Protein AF-A0A2T7DAK4-F1 (afdb_monomer)

Secondary structure (DSSP, 8-state):
----SEEEEEE-SS--------STTSS-SSEEEEEEEGGGTEEEEEE--TTS---EEEEEGGGTEEEEPPP--TTSEEEEEEEEEEE-TT-TTBEEEEEEEEEE-TT-SSBEEEEEETTTTEEEE-PPB-S-GGGB-SSSPPEEETTEEEEEBPPPTTT---EEEEE-TTT--EEEEEPPHHHHS-S-TT-EEEEEEETTEEEEEEEEEETTTTEEEEEEEEEEETTTTEEEEEEEEE-HHHHHHH-TT-EEEEESSSSEEEEE-SSEEEEEETTTTEEEEEE---S-EEEEEE----SS--B-----PPPPPPP-------------------------EEEEEEPPPPPP-

Sequence (353 aa):
MARHRYRADFVSMHASPAPAVSLDFLPSAHVRLEAVAAHRGLACCVEADTRRRPCYYVCKPATRQWRALPNPRVRFRTAATAMVARPSSGGAAAAEFKIARFSVPALRDRLRCEVFDSRRFAWRRAADVPLCPDSLDPSAPAVRAHGAVHWLRWPDQLTGAQDVFAFDLRTEAWRLVPLPREVDERDDPWARKQISAVEGRLCLMVTTEAAAVDEEVLEVWEMAGYAEGRWEKKMAVSLKSLQAQEGNAMILQDLYSSDVAFLDTFCRVMWYDFLRGKMAEVEVNHVCIQRVFKYESDLIPCELGKARHPPLPARREETATACSDELQSSHDDADKLIRTNSSLIILPPPLAR

Radius of gyration: 22.17 Å; Cα contacts (8 Å, |Δi|>4): 730; chains: 1; bounding box: 60×49×66 Å

Organism: NCBI:txid1504633

Mean predicted aligned error: 10.11 Å

Foldseek 3Di:
DDDAQEAEAEDELDPDPQDRQGQVLDPDSHKDWQEDQFVAQKTWIWRPDPVDDIWIKIDRRLQSDIDTAPDDPPPFAWQHKYKHWDQDPVDRFAIWMKMWTWGQDPVQQWTWIWMQTLVQSDIDTDDTGRDRSQQGHSLEYWAAAPQWTWTWGQQDPPPSFTWIWTARSVVRDIDTQGDPPCVRVDPASPWDWDWYDAPRWIKIWTWGQPVVPRWIKIWIWTQPDPVVSDIDTPDIAICVVVCVVPNDQKDFAYALHPQWTWIDGQFKIWIAGRVPRDIRMDGDPARDAREEEEHEHDSRHHDSHDNPDDPDDDDDDDDDDDDDDDDDDDDDDDDDPNHRHYYYYYYHDPPDD

Solvent-accessible surface area (backbone atoms only — not comparable to full-atom values): 20789 Å² total; per-residue (Å²): 130,91,73,60,58,27,47,70,52,70,47,55,90,61,99,61,93,63,80,85,54,54,63,82,82,48,100,52,75,36,44,40,84,54,26,51,19,25,95,67,26,34,35,36,31,32,40,67,55,89,90,53,84,60,47,34,31,41,32,27,42,67,59,67,43,72,40,82,46,77,68,66,86,75,88,40,56,69,28,42,37,38,38,48,63,42,81,30,96,89,42,94,46,34,50,39,36,39,36,43,37,30,22,37,46,96,82,48,69,28,24,41,31,36,36,35,34,41,89,75,66,42,68,44,79,53,77,63,42,88,40,62,35,82,32,45,53,63,58,60,61,54,35,58,24,82,86,26,35,31,39,65,36,52,54,39,90,86,77,60,54,50,39,30,46,35,38,26,82,86,81,69,48,71,50,76,36,64,56,51,65,80,65,68,74,43,97,53,93,79,49,47,72,50,65,34,42,42,97,46,35,39,28,41,40,38,38,37,71,41,80,92,72,80,33,46,35,40,33,38,29,34,51,76,31,76,92,81,53,38,62,39,80,76,49,74,45,76,42,52,71,58,33,75,75,72,42,87,71,65,42,83,72,45,47,75,42,97,55,25,37,30,33,38,45,65,46,32,38,36,37,39,30,73,85,75,75,44,75,45,75,45,82,44,102,42,80,44,81,61,33,72,40,66,40,35,62,69,76,69,70,65,44,84,54,72,85,77,76,70,85,80,76,82,88,78,89,81,84,88,86,82,90,84,89,86,87,89,85,83,89,85,91,75,97,67,95,74,81,50,46,27,35,40,33,41,42,67,79,80,78,84,127

pLDDT: mean 80.16, std 20.81, range [23.03, 98.19]

InterPro domains:
  IPR055290 F-box protein At3g26010-like [PTHR35546] (11-253)
  IPR056592 F-box protein At3g26010-like, beta-propeller domain [PF24750] (25-243)

Structure (mmCIF, N/CA/C/O backbone):
data_AF-A0A2T7DAK4-F1
#
_entry.id   AF-A0A2T7DAK4-F1
#
loop_
_atom_site.group_PDB
_atom_site.id
_atom_site.type_symbol
_atom_site.label_atom_id
_atom_site.label_alt_id
_atom_site.label_comp_id
_atom_site.label_asym_id
_atom_site.label_entity_id
_atom_site.label_seq_id
_atom_site.pdbx_PDB_ins_code
_atom_site.Cartn_x
_atom_site.Cartn_y
_atom_site.Cartn_z
_atom_site.occupancy
_atom_site.B_iso_or_equiv
_atom_site.auth_seq_id
_atom_site.auth_comp_id
_atom_site.auth_asym_id
_atom_site.auth_atom_id
_atom_site.pdbx_PDB_model_num
ATOM 1 N N . MET A 1 1 ? 22.854 -23.914 11.015 1.00 34.12 1 MET A N 1
ATOM 2 C CA . MET A 1 1 ? 21.645 -23.957 10.154 1.00 34.12 1 MET A CA 1
ATOM 3 C C . MET A 1 1 ? 21.216 -22.531 9.828 1.00 34.12 1 MET A C 1
ATOM 5 O O . MET A 1 1 ? 21.001 -21.756 10.752 1.00 34.12 1 MET A O 1
ATOM 9 N N . ALA A 1 2 ? 21.148 -22.148 8.550 1.00 40.25 2 ALA A N 1
ATOM 10 C CA . ALA A 1 2 ? 20.765 -20.791 8.156 1.00 40.25 2 ALA A CA 1
ATOM 11 C C . ALA A 1 2 ? 19.262 -20.571 8.411 1.00 40.25 2 ALA A C 1
ATOM 13 O O . ALA A 1 2 ? 18.420 -21.079 7.677 1.00 40.25 2 ALA A O 1
ATOM 14 N N . ARG A 1 3 ? 18.918 -19.850 9.484 1.00 51.41 3 ARG A N 1
ATOM 15 C CA . ARG A 1 3 ? 17.530 -19.470 9.786 1.00 51.41 3 ARG A CA 1
ATOM 16 C C . ARG A 1 3 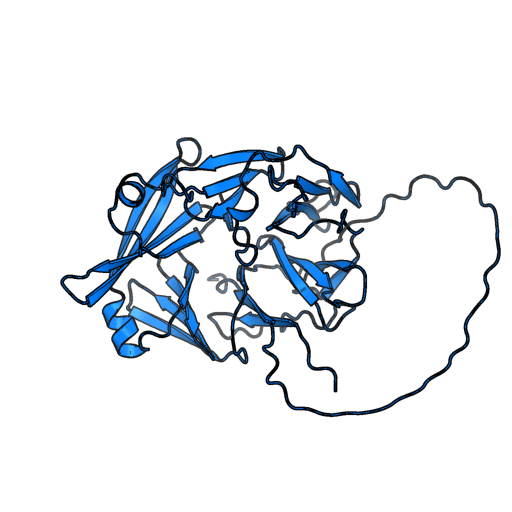? 17.020 -18.514 8.701 1.00 51.41 3 ARG A C 1
ATOM 18 O O . ARG A 1 3 ? 17.710 -17.560 8.340 1.00 51.41 3 ARG A O 1
ATOM 25 N N . HIS A 1 4 ? 15.821 -18.767 8.174 1.00 53.38 4 HIS A N 1
ATOM 26 C CA . HIS A 1 4 ? 15.165 -17.902 7.192 1.00 53.38 4 HIS A CA 1
ATOM 27 C C . HIS A 1 4 ? 15.072 -16.466 7.726 1.00 53.38 4 HIS A C 1
ATOM 29 O O . HIS A 1 4 ? 14.413 -16.234 8.730 1.00 53.38 4 HIS A O 1
ATOM 35 N N . ARG A 1 5 ? 15.733 -15.493 7.080 1.00 64.06 5 ARG A N 1
ATOM 36 C CA . ARG A 1 5 ? 15.689 -14.077 7.508 1.00 64.06 5 ARG A CA 1
ATOM 37 C C . ARG A 1 5 ? 14.330 -13.421 7.225 1.00 64.06 5 ARG A C 1
ATOM 39 O O . ARG A 1 5 ? 13.969 -12.467 7.910 1.00 64.06 5 ARG A O 1
ATOM 46 N N . TYR A 1 6 ? 13.596 -13.943 6.241 1.00 71.44 6 TYR A N 1
ATOM 47 C CA . TYR A 1 6 ? 12.275 -13.472 5.834 1.00 71.44 6 TYR A CA 1
ATOM 48 C C . TYR A 1 6 ? 11.292 -14.638 5.777 1.00 71.44 6 TYR A C 1
ATOM 50 O O . TYR A 1 6 ? 11.649 -15.706 5.277 1.00 71.44 6 TYR A O 1
ATOM 58 N N . ARG A 1 7 ? 10.076 -14.426 6.283 1.00 75.81 7 ARG A N 1
ATOM 59 C CA . ARG A 1 7 ? 8.984 -15.406 6.268 1.00 75.81 7 ARG A CA 1
ATOM 60 C C . ARG A 1 7 ? 7.695 -14.732 5.807 1.00 75.81 7 ARG A C 1
ATOM 62 O O . ARG A 1 7 ? 7.478 -13.561 6.114 1.00 75.81 7 ARG A O 1
ATOM 69 N N . ALA A 1 8 ? 6.865 -15.459 5.068 1.00 81.44 8 ALA A N 1
ATOM 70 C CA . ALA A 1 8 ? 5.534 -15.001 4.705 1.00 81.44 8 ALA A CA 1
ATOM 71 C C . ALA A 1 8 ? 4.501 -16.071 5.045 1.00 81.44 8 ALA A C 1
ATOM 73 O O . ALA A 1 8 ? 4.600 -17.181 4.521 1.00 81.44 8 ALA A O 1
ATOM 74 N N . ASP A 1 9 ? 3.534 -15.719 5.888 1.00 83.12 9 ASP A N 1
ATOM 75 C CA . ASP A 1 9 ? 2.428 -16.600 6.253 1.00 83.12 9 ASP A CA 1
ATOM 76 C C . ASP A 1 9 ? 1.128 -16.077 5.620 1.00 83.12 9 ASP A C 1
ATOM 78 O O . ASP A 1 9 ? 0.883 -14.868 5.538 1.00 83.12 9 ASP A O 1
ATOM 82 N N . PHE A 1 10 ? 0.308 -17.008 5.136 1.00 85.19 10 PHE A N 1
ATOM 83 C CA . PHE A 1 10 ? -1.002 -16.730 4.557 1.00 85.19 10 PHE A CA 1
ATOM 84 C C . PHE A 1 10 ? -2.065 -17.070 5.595 1.00 85.19 10 PHE A C 1
ATOM 86 O O . PHE A 1 10 ? -2.109 -18.198 6.083 1.00 85.19 10 PHE A O 1
ATOM 93 N N . VAL A 1 11 ? -2.920 -16.104 5.923 1.00 86.44 11 VAL A N 1
ATOM 94 C CA . VAL A 1 11 ? -3.967 -16.263 6.937 1.00 86.44 11 VAL A CA 1
ATOM 95 C C . VAL A 1 11 ? -5.341 -15.977 6.346 1.00 86.44 11 VAL A C 1
ATOM 97 O O . VAL A 1 11 ? -5.490 -15.151 5.445 1.00 86.44 11 VAL A O 1
ATOM 100 N N . SER A 1 12 ? -6.361 -16.655 6.862 1.00 83.31 12 SER A N 1
ATOM 101 C CA . SER A 1 12 ? -7.760 -16.425 6.502 1.00 83.31 12 SER A CA 1
ATOM 102 C C . SER A 1 12 ? -8.618 -16.431 7.758 1.00 83.31 12 SER A C 1
ATOM 104 O O . SER A 1 12 ? -8.356 -17.208 8.673 1.00 83.31 12 SER A O 1
ATOM 106 N N . MET A 1 13 ? -9.667 -15.605 7.765 1.00 80.06 13 MET A N 1
ATOM 107 C CA . MET A 1 13 ? -10.685 -15.597 8.819 1.00 80.06 13 MET A CA 1
ATOM 108 C C . MET A 1 13 ? -11.407 -16.951 8.924 1.00 80.06 13 MET A C 1
ATOM 110 O O . MET A 1 13 ? -11.876 -17.331 9.994 1.00 80.06 13 MET A O 1
ATOM 114 N N . HIS A 1 14 ? -11.507 -17.688 7.814 1.00 70.94 14 HIS A N 1
ATOM 115 C CA . HIS A 1 14 ? -12.201 -18.968 7.762 1.00 70.94 14 HIS A CA 1
ATOM 116 C C . HIS A 1 14 ? -11.199 -20.093 7.510 1.00 70.94 14 HIS A C 1
ATOM 118 O O . HIS A 1 14 ? -10.462 -20.067 6.523 1.00 70.94 14 HIS A O 1
ATOM 124 N N . ALA A 1 15 ? -11.206 -21.113 8.371 1.00 58.09 15 ALA A N 1
ATOM 125 C CA . ALA A 1 15 ? -10.473 -22.355 8.151 1.00 58.09 15 ALA A CA 1
ATOM 126 C C . ALA A 1 15 ? -11.071 -23.090 6.938 1.00 58.09 15 ALA A C 1
ATOM 128 O O . ALA A 1 15 ? -11.978 -23.908 7.064 1.00 58.09 15 ALA A O 1
ATOM 129 N N . SER A 1 16 ? -10.620 -22.739 5.736 1.00 53.50 16 SER A N 1
ATOM 130 C CA . SER A 1 16 ? -11.046 -23.377 4.493 1.00 53.50 16 SER A CA 1
ATOM 131 C C . SER A 1 16 ? -10.005 -24.412 4.058 1.00 53.50 16 SER A C 1
ATOM 133 O O . SER A 1 16 ? -8.811 -24.125 4.151 1.00 53.50 16 SER A O 1
ATOM 135 N N . PRO A 1 17 ? -10.407 -25.577 3.512 1.00 49.00 17 PRO A N 1
ATOM 136 C CA . PRO A 1 17 ? -9.500 -26.580 2.943 1.00 49.00 17 PRO A CA 1
ATOM 137 C C . PRO A 1 17 ? -8.844 -26.131 1.619 1.00 49.00 17 PRO A C 1
ATOM 139 O O . PRO A 1 17 ? -8.494 -26.961 0.781 1.00 49.00 17 PRO A O 1
ATOM 142 N N . ALA A 1 18 ? -8.703 -24.820 1.391 1.00 52.53 18 ALA A N 1
ATOM 143 C CA . ALA A 1 18 ? -8.007 -24.280 0.233 1.00 52.53 18 ALA A CA 1
ATOM 144 C C . ALA A 1 18 ? -6.569 -24.829 0.184 1.00 52.53 18 ALA A C 1
ATOM 146 O O . ALA A 1 18 ? -5.959 -25.028 1.239 1.00 52.53 18 ALA A O 1
ATOM 147 N N . PRO A 1 19 ? -6.009 -25.084 -1.016 1.00 57.19 19 PRO A N 1
ATOM 148 C CA . PRO A 1 19 ? -4.619 -25.504 -1.123 1.00 57.19 19 PRO A CA 1
ATOM 149 C C . PRO A 1 19 ? -3.746 -24.500 -0.373 1.00 57.19 19 PRO A C 1
ATOM 151 O O . PRO A 1 19 ? -3.893 -23.293 -0.569 1.00 57.19 19 PRO A O 1
ATOM 154 N N . ALA A 1 20 ? -2.877 -25.004 0.506 1.00 70.25 20 ALA A N 1
ATOM 155 C CA . ALA A 1 20 ? -1.993 -24.176 1.313 1.00 70.25 20 ALA A CA 1
ATOM 156 C C . ALA A 1 20 ? -1.175 -23.261 0.391 1.00 70.25 20 ALA A C 1
ATOM 158 O O . ALA A 1 20 ? -0.277 -23.711 -0.325 1.00 70.25 20 ALA A O 1
ATOM 159 N N . VAL A 1 21 ? -1.537 -21.977 0.365 1.00 82.94 21 VAL A N 1
ATOM 160 C CA . VAL A 1 21 ? -0.815 -20.960 -0.394 1.00 82.94 21 VAL A CA 1
ATOM 161 C C . VAL A 1 21 ? 0.514 -20.726 0.321 1.00 82.94 21 VAL A C 1
ATOM 163 O O . VAL A 1 21 ? 0.556 -20.568 1.539 1.00 82.94 21 VAL A O 1
ATOM 166 N N . SER A 1 22 ? 1.613 -20.751 -0.426 1.00 86.56 22 SER A N 1
ATOM 167 C CA . SER A 1 22 ? 2.975 -20.708 0.114 1.00 86.56 22 SER A CA 1
ATOM 168 C C . SER A 1 22 ? 3.905 -19.927 -0.815 1.00 86.56 22 SER A C 1
ATOM 170 O O . SER A 1 22 ? 3.512 -19.544 -1.912 1.00 86.56 22 SER A O 1
ATOM 172 N N . LEU A 1 23 ? 5.150 -19.691 -0.388 1.00 88.56 23 LEU A N 1
ATOM 173 C CA . LEU A 1 23 ? 6.240 -19.160 -1.229 1.00 88.56 23 LEU A CA 1
ATOM 174 C C . LEU A 1 23 ? 7.451 -20.111 -1.313 1.00 88.56 23 LEU A C 1
ATOM 176 O O . LEU A 1 23 ? 8.507 -19.732 -1.809 1.00 88.56 23 LEU A O 1
ATOM 180 N N . ASP A 1 24 ? 7.299 -21.349 -0.846 1.00 87.94 24 ASP A N 1
ATOM 181 C CA . ASP A 1 24 ? 8.329 -22.404 -0.816 1.00 87.94 24 ASP A CA 1
ATOM 182 C C . ASP A 1 24 ? 8.816 -22.848 -2.209 1.00 87.94 24 ASP A C 1
ATOM 184 O O . ASP A 1 24 ? 9.898 -23.407 -2.340 1.00 87.94 24 ASP A O 1
ATOM 188 N N . PHE A 1 25 ? 8.028 -22.595 -3.255 1.00 89.81 25 PHE A N 1
ATOM 189 C CA . PHE A 1 25 ? 8.361 -22.913 -4.645 1.00 89.81 25 PHE A CA 1
ATOM 190 C C . PHE A 1 25 ? 9.291 -21.883 -5.310 1.00 89.81 25 PHE A C 1
ATOM 192 O O . PHE A 1 25 ? 9.687 -22.064 -6.465 1.00 89.81 25 PHE A O 1
ATOM 199 N N . LEU A 1 26 ? 9.595 -20.775 -4.627 1.00 90.38 26 LEU A N 1
ATOM 200 C CA . LEU A 1 26 ? 10.513 -19.758 -5.126 1.00 90.38 26 LEU A CA 1
ATOM 201 C C . LEU A 1 26 ? 11.966 -20.249 -5.066 1.00 90.38 26 LEU A C 1
ATOM 203 O O . LEU A 1 26 ? 12.316 -21.044 -4.198 1.00 90.38 26 LEU A O 1
ATOM 207 N N . PRO A 1 27 ? 12.850 -19.745 -5.948 1.00 86.56 27 PRO A N 1
ATOM 208 C CA . PRO A 1 27 ? 14.228 -20.232 -6.049 1.00 86.56 27 PRO A CA 1
ATOM 209 C C . PRO A 1 27 ? 15.092 -19.938 -4.812 1.00 86.56 27 PRO A C 1
ATOM 211 O O . PRO A 1 27 ? 16.207 -20.442 -4.717 1.00 86.56 27 PRO A O 1
ATOM 214 N N . SER A 1 28 ? 14.608 -19.111 -3.881 1.00 83.62 28 SER A N 1
ATOM 215 C CA . SER A 1 28 ? 15.339 -18.707 -2.686 1.00 83.62 28 SER A CA 1
ATOM 216 C C . SER A 1 28 ? 14.467 -18.807 -1.442 1.00 83.62 28 SER A C 1
ATOM 218 O O . SER A 1 28 ? 13.306 -18.406 -1.424 1.00 83.62 28 SER A O 1
ATOM 220 N N . ALA A 1 29 ? 15.085 -19.284 -0.368 1.00 77.94 29 ALA A N 1
ATOM 221 C CA . ALA A 1 29 ? 14.533 -19.349 0.978 1.00 77.94 29 ALA A CA 1
ATOM 222 C C . ALA A 1 29 ? 14.416 -17.968 1.660 1.00 77.94 29 ALA A C 1
ATOM 224 O O . ALA A 1 29 ? 13.801 -17.848 2.721 1.00 77.94 29 ALA A O 1
ATOM 225 N N . HIS A 1 30 ? 15.044 -16.926 1.103 1.00 79.69 30 HIS A N 1
ATOM 226 C CA . HIS A 1 30 ? 15.152 -15.593 1.707 1.00 79.69 30 HIS A CA 1
ATOM 227 C C . HIS A 1 30 ? 14.454 -14.529 0.862 1.00 79.69 30 HIS A C 1
ATOM 229 O O . HIS A 1 30 ? 15.033 -13.499 0.503 1.00 79.69 30 HIS A O 1
ATOM 235 N N . VAL A 1 31 ? 13.194 -14.794 0.536 1.00 84.94 31 VAL A N 1
ATOM 236 C CA . VAL A 1 31 ? 12.383 -13.902 -0.281 1.00 84.94 31 VAL A CA 1
ATOM 237 C C . VAL A 1 31 ? 11.511 -13.012 0.598 1.00 84.94 31 VAL A C 1
ATOM 239 O O . VAL A 1 31 ? 10.841 -13.477 1.515 1.00 84.94 31 VAL A O 1
ATOM 242 N N . ARG A 1 32 ? 11.495 -11.717 0.281 1.00 86.94 32 ARG A N 1
ATOM 243 C CA . ARG A 1 32 ? 10.590 -10.729 0.871 1.00 86.94 32 ARG A CA 1
ATOM 244 C C . ARG A 1 32 ? 9.571 -10.267 -0.166 1.00 86.94 32 ARG A C 1
ATOM 246 O O . ARG A 1 32 ? 9.939 -10.016 -1.314 1.00 86.94 32 ARG A O 1
ATOM 253 N N . LEU A 1 33 ? 8.310 -10.105 0.234 1.00 90.38 33 LEU A N 1
ATOM 254 C CA . LEU A 1 33 ? 7.303 -9.464 -0.613 1.00 90.38 33 LEU A CA 1
ATOM 255 C C . LEU A 1 33 ? 7.518 -7.949 -0.650 1.00 90.38 33 LEU A C 1
ATOM 257 O O . LEU A 1 33 ? 7.677 -7.298 0.385 1.00 90.38 33 LEU A O 1
ATOM 261 N N . GLU A 1 34 ? 7.497 -7.390 -1.856 1.00 91.75 34 GLU A N 1
ATOM 262 C CA . GLU A 1 34 ? 7.613 -5.948 -2.087 1.00 91.75 34 GLU A CA 1
ATOM 263 C C . GLU A 1 34 ? 6.290 -5.302 -2.475 1.00 91.75 34 GLU A C 1
ATOM 265 O O . GLU A 1 34 ? 6.025 -4.175 -2.070 1.00 91.75 34 GLU A O 1
ATOM 270 N N . ALA A 1 35 ? 5.462 -5.991 -3.257 1.00 94.50 35 ALA A N 1
ATOM 271 C CA . ALA A 1 35 ? 4.147 -5.499 -3.644 1.00 94.50 35 ALA A CA 1
ATOM 272 C C . ALA A 1 35 ? 3.241 -6.650 -4.078 1.00 94.50 35 ALA A C 1
ATOM 274 O O . ALA A 1 35 ? 3.721 -7.667 -4.577 1.00 94.50 35 ALA A O 1
ATOM 275 N N . VAL A 1 36 ? 1.930 -6.461 -3.950 1.00 93.75 36 VAL A N 1
ATOM 276 C CA . VAL A 1 36 ? 0.919 -7.443 -4.349 1.00 93.75 36 VAL A CA 1
ATOM 277 C C . VAL A 1 36 ? -0.115 -6.764 -5.243 1.00 93.75 36 VAL A C 1
ATOM 279 O O . VAL A 1 36 ? -0.645 -5.709 -4.907 1.00 93.75 36 VAL A O 1
ATOM 282 N N . ALA A 1 37 ? -0.413 -7.370 -6.391 1.00 92.38 37 ALA A N 1
ATOM 283 C CA . ALA A 1 37 ? -1.590 -7.047 -7.188 1.00 92.38 37 ALA A CA 1
ATOM 284 C C . ALA A 1 37 ? -2.719 -8.000 -6.785 1.00 92.38 37 ALA A C 1
ATOM 286 O O . ALA A 1 37 ? -2.954 -9.018 -7.445 1.00 92.38 37 ALA A O 1
ATOM 287 N N . ALA A 1 38 ? -3.381 -7.655 -5.677 1.00 82.25 38 ALA A N 1
ATOM 288 C CA . ALA A 1 38 ? -4.321 -8.525 -4.976 1.00 82.25 38 ALA A CA 1
ATOM 289 C C . ALA A 1 38 ? -5.429 -9.058 -5.885 1.00 82.25 38 ALA A C 1
ATOM 291 O O . ALA A 1 38 ? -5.733 -10.226 -5.833 1.00 82.25 38 ALA A O 1
ATOM 292 N N . HIS A 1 39 ? -5.965 -8.269 -6.812 1.00 76.31 39 HIS A N 1
ATOM 293 C CA . HIS A 1 39 ? -7.070 -8.684 -7.689 1.00 76.31 39 HIS A CA 1
ATOM 294 C C . HIS A 1 39 ? -6.683 -9.683 -8.800 1.00 76.31 39 HIS A C 1
ATOM 296 O O . HIS A 1 39 ? -7.508 -10.015 -9.650 1.00 76.31 39 HIS A O 1
ATOM 302 N N . ARG A 1 40 ? -5.415 -10.106 -8.881 1.00 84.88 40 ARG A N 1
ATOM 303 C CA . ARG A 1 40 ? -4.938 -11.125 -9.841 1.00 84.88 40 ARG A CA 1
ATOM 304 C C . ARG A 1 40 ? -4.026 -12.166 -9.194 1.00 84.88 40 ARG A C 1
ATOM 306 O O . ARG A 1 40 ? -3.397 -12.941 -9.916 1.00 84.88 40 ARG A O 1
ATOM 313 N N . GLY A 1 41 ? -3.904 -12.153 -7.868 1.00 88.94 41 GLY A N 1
ATOM 314 C CA . GLY A 1 41 ? -3.063 -13.093 -7.138 1.00 88.94 41 GLY A CA 1
ATOM 315 C C . GLY A 1 41 ? -1.579 -13.024 -7.471 1.00 88.94 41 GLY A C 1
ATOM 316 O O . GLY A 1 41 ? -0.877 -14.014 -7.271 1.00 88.94 41 GLY A O 1
ATOM 317 N N . LEU A 1 42 ? -1.093 -11.896 -7.999 1.00 93.19 42 LEU A N 1
ATOM 318 C CA . LEU A 1 42 ? 0.318 -11.731 -8.343 1.00 93.19 42 LEU A CA 1
ATOM 319 C C . LEU A 1 42 ? 1.066 -10.996 -7.234 1.00 93.19 42 LEU A C 1
ATOM 321 O O . LEU A 1 42 ? 0.584 -9.988 -6.718 1.00 93.19 42 LEU A O 1
ATOM 325 N N . ALA A 1 43 ? 2.275 -11.452 -6.933 1.00 94.56 43 ALA A N 1
ATOM 326 C CA . ALA A 1 43 ? 3.186 -10.807 -6.002 1.00 94.56 43 ALA A CA 1
ATOM 327 C C . ALA A 1 43 ? 4.523 -10.496 -6.681 1.00 94.56 43 ALA A C 1
ATOM 329 O O . ALA A 1 43 ? 5.056 -11.295 -7.453 1.00 94.56 43 ALA A O 1
ATOM 330 N N . CYS A 1 44 ? 5.064 -9.321 -6.378 1.00 94.94 44 CYS A N 1
ATOM 331 C CA . CYS A 1 44 ? 6.440 -8.948 -6.646 1.00 94.94 44 CYS A CA 1
ATOM 332 C C . CYS A 1 44 ? 7.260 -9.238 -5.393 1.00 94.94 44 CYS A C 1
ATOM 334 O O . CYS A 1 44 ? 6.939 -8.759 -4.300 1.00 94.94 44 CYS A O 1
ATOM 336 N N . CYS A 1 45 ? 8.325 -10.007 -5.559 1.00 92.81 45 CYS A N 1
ATOM 337 C CA . CYS A 1 45 ? 9.182 -10.427 -4.472 1.00 92.81 45 CYS A CA 1
ATOM 338 C C . CYS A 1 45 ? 10.642 -10.109 -4.782 1.00 92.81 45 CYS A C 1
ATOM 340 O O . CYS A 1 45 ? 11.041 -10.033 -5.944 1.00 92.81 45 CYS A O 1
ATOM 342 N N . VAL A 1 46 ? 11.446 -9.956 -3.737 1.00 89.56 46 VAL A N 1
ATOM 343 C CA . VAL A 1 46 ? 12.884 -9.727 -3.852 1.00 89.56 46 VAL A CA 1
ATOM 344 C C . VAL A 1 46 ? 13.645 -10.738 -3.010 1.00 89.56 46 VAL A C 1
ATOM 346 O O . VAL A 1 46 ? 13.306 -10.982 -1.851 1.00 89.56 46 VAL A O 1
ATOM 349 N N . GLU A 1 47 ? 14.690 -11.319 -3.584 1.00 87.12 47 GLU A N 1
ATOM 350 C CA . GLU A 1 47 ? 15.694 -12.041 -2.815 1.00 87.12 47 GLU A CA 1
ATOM 351 C C . GLU A 1 47 ? 16.529 -11.053 -2.013 1.00 87.12 47 GLU A C 1
ATOM 353 O O . GLU A 1 47 ? 17.210 -10.188 -2.568 1.00 87.12 47 GLU A O 1
ATOM 358 N N . ALA A 1 48 ? 16.456 -11.180 -0.694 1.00 69.56 48 ALA A N 1
ATOM 359 C CA . ALA A 1 48 ? 17.056 -10.247 0.243 1.00 69.56 48 ALA A CA 1
ATOM 360 C C . ALA A 1 48 ? 18.336 -10.813 0.889 1.00 69.56 48 ALA A C 1
ATOM 362 O O . ALA A 1 48 ? 18.600 -10.573 2.073 1.00 69.56 48 ALA A O 1
ATOM 363 N N . ASP A 1 49 ? 19.141 -11.551 0.114 1.00 69.38 49 ASP A N 1
ATOM 364 C CA . ASP A 1 49 ? 20.521 -11.850 0.500 1.00 69.38 49 ASP A CA 1
ATOM 365 C C . ASP A 1 49 ? 21.370 -10.576 0.388 1.00 69.38 49 ASP A C 1
ATOM 367 O O . ASP A 1 49 ? 21.582 -10.018 -0.687 1.00 69.38 49 ASP A O 1
ATOM 371 N N . THR A 1 50 ? 21.876 -10.118 1.531 1.00 61.09 50 THR A N 1
ATOM 372 C CA . THR A 1 50 ? 22.685 -8.902 1.658 1.00 61.09 50 THR A CA 1
ATOM 373 C C . THR A 1 50 ? 24.061 -9.005 0.996 1.00 61.09 50 THR A C 1
ATOM 375 O O . THR A 1 50 ? 24.742 -7.991 0.882 1.00 61.09 50 THR A O 1
ATOM 378 N N . ARG A 1 51 ? 24.503 -10.204 0.590 1.00 67.38 51 ARG A N 1
ATOM 379 C CA . ARG A 1 51 ? 25.828 -10.422 -0.020 1.00 67.38 51 ARG A CA 1
ATOM 380 C C . ARG A 1 51 ? 25.834 -10.312 -1.544 1.00 67.38 51 ARG A C 1
ATOM 382 O O . ARG A 1 51 ? 26.905 -10.241 -2.141 1.00 67.38 51 ARG A O 1
ATOM 389 N N . ARG A 1 52 ? 24.666 -10.323 -2.186 1.00 72.06 52 ARG A N 1
ATOM 390 C CA . ARG A 1 52 ? 24.530 -10.340 -3.648 1.00 72.06 52 ARG A CA 1
ATOM 391 C C . ARG A 1 52 ? 23.650 -9.192 -4.120 1.00 72.06 52 ARG A C 1
ATOM 393 O O . ARG A 1 52 ? 22.962 -8.535 -3.343 1.00 72.06 52 ARG A O 1
ATOM 400 N N . ARG A 1 53 ? 23.688 -8.925 -5.427 1.00 77.06 53 ARG A N 1
ATOM 401 C CA . ARG A 1 53 ? 22.714 -8.012 -6.032 1.00 77.06 53 ARG A CA 1
ATOM 402 C C . ARG A 1 53 ? 21.318 -8.620 -5.856 1.00 77.06 53 ARG A C 1
ATOM 404 O O . ARG A 1 53 ? 21.169 -9.802 -6.156 1.00 77.06 53 ARG A O 1
ATOM 411 N N . PRO A 1 54 ? 20.318 -7.844 -5.408 1.00 82.75 54 PRO A N 1
ATOM 412 C CA . PRO A 1 54 ? 18.984 -8.378 -5.181 1.00 82.75 54 PRO A CA 1
ATOM 413 C C . PRO A 1 54 ? 18.377 -8.843 -6.504 1.00 82.75 54 PRO A C 1
ATOM 415 O O . PRO A 1 54 ? 18.511 -8.152 -7.517 1.00 82.75 54 PRO A O 1
ATOM 418 N N . CYS A 1 55 ? 17.705 -9.990 -6.480 1.00 87.81 55 CYS A N 1
ATOM 419 C CA . CYS A 1 55 ? 16.988 -10.555 -7.620 1.00 87.81 55 CYS A CA 1
ATOM 420 C C . CYS A 1 55 ? 15.487 -10.351 -7.424 1.00 87.81 55 CYS A C 1
ATOM 422 O O . CYS A 1 55 ? 14.945 -10.712 -6.379 1.00 87.81 55 CYS A O 1
ATOM 424 N N . TYR A 1 56 ? 14.823 -9.760 -8.415 1.00 92.06 56 TYR A N 1
ATOM 425 C CA . TYR A 1 56 ? 13.374 -9.571 -8.394 1.00 92.06 56 TYR A CA 1
ATOM 426 C C . TYR A 1 56 ? 12.667 -10.745 -9.072 1.00 92.06 56 TYR A C 1
ATOM 428 O O . TYR A 1 56 ? 13.094 -11.223 -10.124 1.00 92.06 56 TYR A O 1
ATOM 436 N N . TYR A 1 57 ? 11.538 -11.159 -8.508 1.00 92.75 57 TYR A N 1
ATOM 437 C CA . TYR A 1 57 ? 10.665 -12.182 -9.067 1.00 92.75 57 TYR A CA 1
ATOM 438 C C . TYR A 1 57 ? 9.230 -11.677 -9.091 1.00 92.75 57 TYR A C 1
ATOM 440 O O . TYR A 1 57 ? 8.798 -10.940 -8.207 1.00 92.75 57 TYR A O 1
ATOM 448 N N . VAL A 1 58 ? 8.476 -12.117 -10.089 1.00 94.81 58 VAL A N 1
ATOM 449 C CA . VAL A 1 58 ? 7.018 -12.122 -10.025 1.00 94.81 58 VAL A CA 1
ATOM 450 C C . VAL A 1 58 ? 6.571 -13.548 -9.746 1.00 94.81 58 VAL A C 1
ATOM 452 O O . VAL A 1 58 ? 7.114 -14.487 -10.330 1.00 94.81 58 VAL A O 1
ATOM 455 N N . CYS A 1 59 ? 5.588 -13.732 -8.876 1.00 93.94 59 CYS A N 1
ATOM 456 C CA . CYS A 1 59 ? 4.982 -15.034 -8.653 1.00 93.94 59 CYS A CA 1
ATOM 457 C C . CYS A 1 59 ? 3.463 -14.959 -8.531 1.00 93.94 59 CYS A C 1
ATOM 459 O O . CYS A 1 59 ? 2.897 -13.905 -8.240 1.00 93.94 59 CYS A O 1
ATOM 461 N N . LYS A 1 60 ? 2.816 -16.098 -8.775 1.00 92.88 60 LYS A N 1
ATOM 462 C CA . LYS A 1 60 ? 1.421 -16.367 -8.444 1.00 92.88 60 LYS A CA 1
ATOM 463 C C . LYS A 1 60 ? 1.398 -17.487 -7.399 1.00 92.88 60 LYS A C 1
ATOM 465 O O . LYS A 1 60 ? 1.471 -18.657 -7.779 1.00 92.88 60 LYS A O 1
ATOM 470 N N . PRO A 1 61 ? 1.350 -17.143 -6.099 1.00 91.31 61 PRO A N 1
ATOM 471 C CA . PRO A 1 61 ? 1.391 -18.119 -5.012 1.00 91.31 61 PRO A CA 1
ATOM 472 C C . PRO A 1 61 ? 0.358 -19.242 -5.137 1.00 91.31 61 PRO A C 1
ATOM 474 O O . PRO A 1 61 ? 0.715 -20.412 -5.046 1.00 91.31 61 PRO A O 1
ATOM 477 N N . ALA A 1 62 ? -0.895 -18.899 -5.452 1.00 88.75 62 ALA A N 1
ATOM 478 C CA . ALA A 1 62 ? -1.999 -19.857 -5.543 1.00 88.75 62 ALA A CA 1
ATOM 479 C C . ALA A 1 62 ? -1.810 -20.960 -6.605 1.00 88.75 62 ALA A C 1
ATOM 481 O O . ALA A 1 62 ? -2.375 -22.042 -6.480 1.00 88.75 62 ALA A O 1
ATOM 482 N N . THR A 1 63 ? -1.009 -20.704 -7.644 1.00 89.31 63 THR A N 1
ATOM 483 C CA . THR A 1 63 ? -0.706 -21.670 -8.716 1.00 89.31 63 THR A CA 1
ATOM 484 C C . THR A 1 63 ? 0.754 -22.117 -8.714 1.00 89.31 63 THR A C 1
ATOM 486 O O . THR A 1 63 ? 1.179 -22.818 -9.631 1.00 89.31 63 THR A O 1
ATOM 489 N N . ARG A 1 64 ? 1.534 -21.711 -7.700 1.00 92.31 64 ARG A N 1
ATOM 490 C CA . ARG A 1 64 ? 2.968 -22.012 -7.550 1.00 92.31 64 ARG A CA 1
ATOM 491 C C . ARG A 1 64 ? 3.808 -21.653 -8.786 1.00 92.31 64 ARG A C 1
ATOM 493 O O . ARG A 1 64 ? 4.775 -22.334 -9.120 1.00 92.31 64 ARG A O 1
ATOM 500 N N . GLN A 1 65 ? 3.446 -20.575 -9.485 1.00 91.88 65 GLN A N 1
ATOM 501 C CA . GLN A 1 65 ? 4.173 -20.095 -10.666 1.00 91.88 65 GLN A CA 1
ATOM 502 C C . GLN A 1 65 ? 5.075 -18.921 -10.308 1.00 91.88 65 GLN A C 1
ATOM 504 O O . GLN A 1 65 ? 4.668 -18.026 -9.572 1.00 91.88 65 GLN A O 1
ATOM 509 N N . TRP A 1 66 ? 6.273 -18.862 -10.884 1.00 93.88 66 TRP A N 1
ATOM 510 C CA . TRP A 1 66 ? 7.155 -17.707 -10.747 1.00 93.88 66 TRP A CA 1
ATOM 511 C C . TRP A 1 66 ? 7.940 -17.425 -12.019 1.00 93.88 66 TRP A C 1
ATOM 513 O O . TRP A 1 66 ? 8.052 -18.263 -12.913 1.00 93.88 66 TRP A O 1
ATOM 523 N N . ARG A 1 67 ? 8.492 -16.215 -12.088 1.00 93.12 67 ARG A N 1
ATOM 524 C CA . ARG A 1 67 ? 9.452 -15.817 -13.109 1.00 93.12 67 ARG A CA 1
ATOM 525 C C . ARG A 1 67 ? 10.410 -14.761 -12.573 1.00 93.12 67 ARG A C 1
ATOM 527 O O . ARG A 1 67 ? 9.986 -13.811 -11.916 1.00 93.12 67 ARG A O 1
ATOM 534 N N . ALA A 1 68 ? 11.691 -14.901 -12.902 1.00 93.31 68 ALA A N 1
ATOM 535 C CA . ALA A 1 68 ? 12.681 -13.857 -12.667 1.00 93.31 68 ALA A CA 1
ATOM 536 C C . ALA A 1 68 ? 12.370 -12.610 -13.500 1.00 93.31 68 ALA A C 1
ATOM 538 O O . ALA A 1 68 ? 12.063 -12.696 -14.691 1.00 93.31 68 ALA A O 1
ATOM 539 N N . LEU A 1 69 ? 12.466 -11.452 -12.862 1.00 94.00 69 LEU A N 1
ATOM 540 C CA . LEU A 1 69 ? 12.375 -10.149 -13.497 1.00 94.00 69 LEU A CA 1
ATOM 541 C C . LEU A 1 69 ? 13.794 -9.624 -13.749 1.00 94.00 69 LEU A C 1
ATOM 543 O O . LEU A 1 69 ? 14.704 -9.912 -12.968 1.00 94.00 69 LEU A O 1
ATOM 547 N N . PRO A 1 70 ? 14.017 -8.816 -14.801 1.00 93.44 70 PRO A N 1
ATOM 548 C CA . PRO A 1 70 ? 15.233 -8.016 -14.866 1.00 93.44 70 PRO A CA 1
ATOM 549 C C . PRO A 1 70 ? 15.325 -7.142 -13.612 1.00 93.44 70 PRO A C 1
ATOM 551 O O . PRO A 1 70 ? 14.304 -6.746 -13.052 1.00 93.44 70 PRO A O 1
ATOM 554 N N . ASN A 1 71 ? 16.533 -6.804 -13.175 1.00 90.06 71 ASN A N 1
ATOM 555 C CA . ASN A 1 71 ? 16.696 -5.935 -12.014 1.00 90.06 71 ASN A CA 1
ATOM 556 C C . ASN A 1 71 ? 16.534 -4.455 -12.410 1.00 90.06 71 ASN A C 1
ATOM 558 O O . ASN A 1 71 ? 17.045 -4.046 -13.459 1.00 90.06 71 ASN A O 1
ATOM 562 N N . PRO A 1 72 ? 15.870 -3.629 -11.579 1.00 88.25 72 PRO A N 1
ATOM 563 C CA . PRO A 1 72 ? 15.885 -2.178 -11.748 1.00 88.25 72 PRO A CA 1
ATOM 564 C C . PRO A 1 72 ? 17.294 -1.624 -11.479 1.00 88.25 72 PRO A C 1
ATOM 566 O O . PRO A 1 72 ? 18.221 -2.359 -11.118 1.00 88.25 72 PRO A O 1
ATOM 569 N N . ARG A 1 73 ? 17.498 -0.306 -11.590 1.00 81.50 73 ARG A N 1
ATOM 570 C CA . ARG A 1 73 ? 18.760 0.297 -11.139 1.00 81.50 73 ARG A CA 1
ATOM 571 C C . ARG A 1 73 ? 18.785 0.299 -9.611 1.00 81.50 73 ARG A C 1
ATOM 573 O O . ARG A 1 73 ? 18.365 1.237 -8.940 1.00 81.50 73 ARG A O 1
ATOM 580 N N . VAL A 1 74 ? 19.337 -0.765 -9.038 1.00 80.25 74 VAL A N 1
ATOM 581 C CA . VAL A 1 74 ? 19.407 -1.032 -7.588 1.00 80.25 74 VAL A CA 1
ATOM 582 C C . VAL A 1 74 ? 20.392 -0.137 -6.814 1.00 80.25 74 VAL A C 1
ATOM 584 O O . VAL A 1 74 ? 20.683 -0.411 -5.658 1.00 80.25 74 VAL A O 1
ATOM 587 N N . ARG A 1 75 ? 20.902 0.949 -7.417 1.00 83.12 75 ARG A N 1
ATOM 588 C CA . ARG A 1 75 ? 21.867 1.869 -6.779 1.00 83.12 75 ARG A CA 1
ATOM 589 C C . ARG A 1 75 ? 21.292 2.577 -5.553 1.00 83.12 75 ARG A C 1
ATOM 591 O O . ARG A 1 75 ? 22.028 2.903 -4.631 1.00 83.12 75 ARG A O 1
ATOM 598 N N . PHE A 1 76 ? 20.001 2.878 -5.592 1.00 87.12 76 PHE A N 1
ATOM 599 C CA . PHE A 1 76 ? 19.333 3.692 -4.587 1.00 87.12 76 PHE A CA 1
ATOM 600 C C . PHE A 1 76 ? 18.408 2.845 -3.726 1.00 87.12 76 PHE A C 1
ATOM 602 O O . PHE A 1 76 ? 17.790 1.896 -4.223 1.00 87.12 76 PHE A O 1
ATOM 609 N N . ARG A 1 77 ? 18.304 3.216 -2.445 1.00 89.19 77 ARG A N 1
ATOM 610 C CA . ARG A 1 77 ? 17.365 2.607 -1.500 1.00 89.19 77 ARG A CA 1
ATOM 611 C C . ARG A 1 77 ? 15.941 2.779 -2.029 1.00 89.19 77 ARG A C 1
ATOM 613 O O . ARG A 1 77 ? 15.578 3.862 -2.481 1.00 89.19 77 ARG A O 1
ATOM 620 N N . THR A 1 78 ? 15.148 1.715 -1.970 1.00 91.88 78 THR A N 1
ATOM 621 C CA . THR A 1 78 ? 13.717 1.763 -2.297 1.00 91.88 78 THR A CA 1
ATOM 622 C C . THR A 1 78 ? 12.958 2.485 -1.178 1.00 91.88 78 THR A C 1
ATOM 624 O O . THR A 1 78 ? 13.113 2.123 -0.013 1.00 91.88 78 THR A O 1
ATOM 627 N N . ALA A 1 79 ? 12.168 3.494 -1.544 1.00 94.38 79 ALA A N 1
ATOM 628 C CA . ALA A 1 79 ? 11.245 4.213 -0.667 1.00 94.38 79 ALA A CA 1
ATOM 629 C C . ALA A 1 79 ? 9.851 3.579 -0.677 1.00 94.38 79 ALA A C 1
ATOM 631 O O . ALA A 1 79 ? 9.240 3.451 0.367 1.00 94.38 79 ALA A O 1
ATOM 632 N N . ALA A 1 80 ? 9.364 3.146 -1.842 1.00 95.50 80 ALA A N 1
ATOM 633 C CA . ALA A 1 80 ? 8.063 2.496 -1.971 1.00 95.50 80 ALA A CA 1
ATOM 634 C C . ALA A 1 80 ? 8.020 1.604 -3.215 1.00 95.50 80 ALA A C 1
ATOM 636 O O . ALA A 1 80 ? 8.715 1.865 -4.203 1.00 95.50 80 ALA A O 1
ATOM 637 N N . THR A 1 81 ? 7.188 0.563 -3.180 1.00 95.94 81 THR A N 1
ATOM 638 C CA . THR A 1 81 ? 6.918 -0.306 -4.333 1.00 95.94 81 THR A CA 1
ATOM 639 C C . THR A 1 81 ? 5.419 -0.543 -4.459 1.00 95.94 81 THR A C 1
ATOM 641 O O . THR A 1 81 ? 4.724 -0.702 -3.462 1.00 95.94 81 THR A O 1
ATOM 644 N N . ALA A 1 82 ? 4.921 -0.585 -5.690 1.00 96.88 82 ALA A N 1
ATOM 645 C CA . ALA A 1 82 ? 3.542 -0.934 -6.001 1.00 96.88 82 ALA A CA 1
ATOM 646 C C . ALA A 1 82 ? 3.475 -1.863 -7.206 1.00 96.88 82 ALA A C 1
ATOM 648 O O . ALA A 1 82 ? 4.318 -1.803 -8.101 1.00 96.88 82 ALA A O 1
ATOM 649 N N . MET A 1 83 ? 2.428 -2.679 -7.264 1.00 96.19 83 MET A N 1
ATOM 650 C CA . MET A 1 83 ? 2.156 -3.563 -8.387 1.00 96.19 83 MET A CA 1
ATOM 651 C C . MET A 1 83 ? 0.687 -3.457 -8.780 1.00 96.19 83 MET A C 1
ATOM 653 O O . MET A 1 83 ? -0.199 -3.491 -7.931 1.00 96.19 83 MET A O 1
ATOM 657 N N . VAL A 1 84 ? 0.423 -3.364 -10.082 1.00 94.31 84 VAL A N 1
ATOM 658 C CA . VAL A 1 84 ? -0.928 -3.509 -10.635 1.00 94.31 84 VAL A CA 1
ATOM 659 C C . VAL A 1 84 ? -0.900 -4.524 -11.761 1.00 94.31 84 VAL A C 1
ATOM 661 O O . VAL A 1 84 ? 0.042 -4.569 -12.550 1.00 94.31 84 VAL A O 1
ATOM 664 N N . ALA A 1 85 ? -1.954 -5.318 -11.856 1.00 91.62 85 ALA A N 1
ATOM 665 C CA . ALA A 1 85 ? -2.152 -6.286 -12.921 1.00 91.62 85 ALA A CA 1
ATOM 666 C C . ALA A 1 85 ? -3.472 -6.010 -13.645 1.00 91.62 85 ALA A C 1
ATOM 668 O O . ALA A 1 85 ? -4.340 -5.302 -13.140 1.00 91.62 85 ALA A O 1
ATOM 669 N N . ARG A 1 86 ? -3.640 -6.548 -14.842 1.00 86.69 86 ARG A N 1
ATOM 670 C CA . ARG A 1 86 ? -4.897 -6.535 -15.589 1.00 86.69 86 ARG A CA 1
ATOM 671 C C . ARG A 1 86 ? -4.945 -7.748 -16.514 1.00 86.69 86 ARG A C 1
ATOM 673 O O . ARG A 1 86 ? -3.889 -8.310 -16.829 1.00 86.69 86 ARG A O 1
ATOM 680 N N . PRO A 1 87 ? -6.146 -8.174 -16.933 1.00 78.56 87 PRO A N 1
ATOM 681 C CA . PRO A 1 87 ? -6.272 -9.133 -18.019 1.00 78.56 87 PRO A CA 1
ATOM 682 C C . PRO A 1 87 ? -5.489 -8.655 -19.242 1.00 78.56 87 PRO A C 1
ATOM 684 O O . PRO A 1 87 ? -5.517 -7.468 -19.575 1.00 78.56 87 PRO A O 1
ATOM 687 N N . SER A 1 88 ? -4.758 -9.566 -19.877 1.00 74.69 88 SER A N 1
ATOM 688 C CA . SER A 1 88 ? -4.113 -9.283 -21.153 1.00 74.69 88 SER A CA 1
ATOM 689 C C . SER A 1 88 ? -5.154 -9.170 -22.259 1.00 74.69 88 SER A C 1
ATOM 691 O O . SER A 1 88 ? -6.120 -9.930 -22.293 1.00 74.69 88 SER A O 1
ATOM 693 N N . SER A 1 89 ? -4.917 -8.278 -23.221 1.00 67.44 89 SER A N 1
ATOM 694 C CA . SER A 1 89 ? -5.704 -8.231 -24.457 1.00 67.44 89 SER A CA 1
ATOM 695 C C . SER A 1 89 ? -5.449 -9.435 -25.377 1.00 67.44 89 SER A C 1
ATOM 697 O O . SER A 1 89 ? -6.182 -9.628 -26.339 1.00 67.44 89 SER A O 1
ATOM 699 N N . GLY A 1 90 ? -4.413 -10.239 -25.102 1.00 60.88 90 GLY A N 1
ATOM 700 C CA . GLY A 1 90 ? -4.006 -11.404 -25.898 1.00 60.88 90 GLY A CA 1
ATOM 701 C C . GLY A 1 90 ? -4.560 -12.757 -25.434 1.00 60.88 90 GLY A C 1
ATOM 702 O O . GLY A 1 90 ? -4.057 -13.779 -25.892 1.00 60.88 90 GLY A O 1
ATOM 703 N N . GLY A 1 91 ? -5.533 -12.784 -24.515 1.00 61.41 91 GLY A N 1
ATOM 704 C CA . GLY A 1 91 ? -6.195 -14.006 -24.037 1.00 61.41 91 GLY A CA 1
ATOM 705 C C . GLY A 1 91 ? -6.303 -14.096 -22.510 1.00 61.41 91 GLY A C 1
ATOM 706 O O . GLY A 1 91 ? -5.547 -13.457 -21.779 1.00 61.41 91 GLY A O 1
ATOM 707 N N . ALA A 1 92 ? -7.239 -14.922 -22.026 1.00 57.91 92 ALA A N 1
ATOM 708 C CA . ALA A 1 92 ? -7.620 -15.007 -20.609 1.00 57.91 92 ALA A CA 1
ATOM 709 C C . ALA A 1 92 ? -6.479 -15.430 -19.656 1.00 57.91 92 ALA A C 1
ATOM 711 O O . ALA A 1 92 ? -6.481 -15.029 -18.492 1.00 57.91 92 ALA A O 1
ATOM 712 N N . ALA A 1 93 ? -5.496 -16.195 -20.147 1.00 64.69 93 ALA A N 1
ATOM 713 C CA . ALA A 1 93 ? -4.411 -16.759 -19.338 1.00 64.69 93 ALA A CA 1
ATOM 714 C C . ALA A 1 93 ? -3.212 -15.816 -19.126 1.00 64.69 93 ALA A C 1
ATOM 716 O O . ALA A 1 93 ? -2.410 -16.041 -18.224 1.00 64.69 93 ALA A O 1
ATOM 717 N N . ALA A 1 94 ? -3.047 -14.761 -19.928 1.00 71.88 94 ALA A N 1
ATOM 718 C CA . ALA A 1 94 ? -1.926 -13.836 -19.766 1.00 71.88 94 ALA A CA 1
ATOM 719 C C . ALA A 1 94 ? -2.314 -12.666 -18.849 1.00 71.88 94 ALA A C 1
ATOM 721 O O . ALA A 1 94 ? -3.374 -12.055 -19.009 1.00 71.88 94 ALA A O 1
ATOM 722 N N . ALA A 1 95 ? -1.444 -12.314 -17.899 1.00 79.38 95 ALA A N 1
ATOM 723 C CA . ALA A 1 95 ? -1.589 -11.087 -17.121 1.00 79.38 95 ALA A CA 1
ATOM 724 C C . ALA A 1 95 ? -0.601 -10.036 -17.606 1.00 79.38 95 ALA A C 1
ATOM 726 O O . ALA A 1 95 ? 0.609 -10.257 -17.658 1.00 79.38 95 ALA A O 1
ATOM 727 N N . GLU A 1 96 ? -1.127 -8.854 -17.900 1.00 90.12 96 GLU A N 1
ATOM 728 C CA . GLU A 1 96 ? -0.305 -7.673 -18.089 1.00 90.12 96 GLU A CA 1
ATOM 729 C C . GLU A 1 96 ? -0.210 -6.955 -16.752 1.00 90.12 96 GLU A C 1
ATOM 731 O O . GLU A 1 96 ? -1.206 -6.501 -16.194 1.00 90.12 96 GLU A O 1
ATOM 736 N N . PHE A 1 97 ? 0.997 -6.848 -16.228 1.00 93.38 97 PHE A N 1
ATOM 737 C CA . PHE A 1 97 ? 1.271 -6.155 -14.985 1.00 93.38 97 PHE A CA 1
ATOM 738 C C . PHE A 1 97 ? 2.350 -5.091 -15.153 1.00 93.38 97 PHE A C 1
ATOM 740 O O . PHE A 1 97 ? 3.201 -5.155 -16.048 1.00 93.38 97 PHE A O 1
ATOM 747 N N . LYS A 1 98 ? 2.285 -4.098 -14.273 1.00 95.75 98 LYS A N 1
ATOM 748 C CA . LYS A 1 98 ? 3.318 -3.091 -14.074 1.00 95.75 98 LYS A CA 1
ATOM 749 C C . LYS A 1 98 ? 3.741 -3.092 -12.611 1.00 95.75 98 LYS A C 1
ATOM 751 O O . LYS A 1 98 ? 2.915 -3.333 -11.730 1.00 95.75 98 LYS A O 1
ATOM 756 N N . ILE A 1 99 ? 5.012 -2.793 -12.370 1.00 97.31 99 ILE A N 1
ATOM 757 C CA . ILE A 1 99 ? 5.557 -2.579 -11.026 1.00 97.31 99 ILE A CA 1
ATOM 758 C C . ILE A 1 99 ? 6.171 -1.187 -11.015 1.00 97.31 99 ILE A C 1
ATOM 760 O O . ILE A 1 99 ? 7.006 -0.892 -11.864 1.00 97.31 99 ILE A O 1
ATOM 764 N N . ALA A 1 100 ? 5.756 -0.338 -10.082 1.00 97.25 100 ALA A N 1
ATOM 765 C CA . ALA A 1 100 ? 6.386 0.950 -9.834 1.00 97.25 100 ALA A CA 1
ATOM 766 C C . ALA A 1 100 ? 7.306 0.821 -8.623 1.00 97.25 100 ALA A C 1
ATOM 768 O O . ALA A 1 100 ? 6.915 0.268 -7.596 1.00 97.25 100 ALA A O 1
ATOM 769 N N . ARG A 1 101 ? 8.521 1.341 -8.751 1.00 96.38 101 ARG A N 1
ATOM 770 C CA . ARG A 1 101 ? 9.513 1.426 -7.687 1.00 96.38 101 ARG A CA 1
ATOM 771 C C . ARG A 1 101 ? 9.931 2.881 -7.536 1.00 96.38 101 ARG A C 1
ATOM 773 O O . ARG A 1 101 ? 10.462 3.478 -8.473 1.00 96.38 101 ARG A O 1
ATOM 780 N N . PHE A 1 102 ? 9.734 3.421 -6.344 1.00 96.56 102 PHE A N 1
ATOM 781 C CA . PHE A 1 102 ? 10.245 4.725 -5.948 1.00 96.56 102 PHE A CA 1
ATOM 782 C C . PHE A 1 102 ? 11.523 4.525 -5.147 1.00 96.56 102 PHE A C 1
ATOM 784 O O . PHE A 1 102 ? 11.572 3.695 -4.240 1.00 96.56 102 PHE A O 1
ATOM 791 N N . SER A 1 103 ? 12.578 5.253 -5.494 1.00 94.38 103 SER A N 1
ATOM 792 C CA . SER A 1 103 ? 13.873 5.165 -4.820 1.00 94.38 103 SER A CA 1
ATOM 793 C C . SER A 1 103 ? 14.396 6.538 -4.430 1.00 94.38 103 SER A C 1
ATOM 795 O O . SER A 1 103 ? 14.040 7.532 -5.060 1.00 94.38 103 SER A O 1
ATOM 797 N N . VAL A 1 104 ? 15.241 6.568 -3.398 1.00 93.56 104 VAL A N 1
ATOM 798 C CA . VAL A 1 104 ? 15.824 7.779 -2.810 1.00 93.56 104 VAL A CA 1
ATOM 799 C C . VAL A 1 104 ? 17.198 8.052 -3.434 1.00 93.56 104 VAL A C 1
ATOM 801 O O . VAL A 1 104 ? 18.160 7.345 -3.112 1.00 93.56 104 VAL A O 1
ATOM 804 N N . PRO A 1 105 ? 17.335 9.036 -4.343 1.00 91.56 105 PRO A N 1
ATOM 805 C CA . PRO A 1 105 ? 18.628 9.430 -4.889 1.00 91.56 105 PRO A CA 1
ATOM 806 C C . PRO A 1 105 ? 19.521 10.051 -3.808 1.00 91.56 105 PRO A C 1
ATOM 808 O O . PRO A 1 105 ? 19.037 10.517 -2.782 1.00 91.56 105 PRO A O 1
ATOM 811 N N . ALA A 1 106 ? 20.830 10.123 -4.069 1.00 89.44 106 ALA A N 1
ATOM 812 C CA . ALA A 1 106 ? 21.801 10.673 -3.115 1.00 89.44 106 ALA A CA 1
ATOM 813 C C . ALA A 1 106 ? 21.510 12.130 -2.701 1.00 89.44 106 ALA A C 1
ATOM 815 O O . ALA A 1 106 ? 21.737 12.479 -1.550 1.00 89.44 106 ALA A O 1
ATOM 816 N N . LEU A 1 107 ? 20.980 12.948 -3.619 1.00 88.94 107 LEU A N 1
ATOM 817 C CA . LEU A 1 107 ? 20.614 14.346 -3.356 1.00 88.94 107 LEU A CA 1
ATOM 818 C C . LEU A 1 107 ? 19.351 14.499 -2.495 1.00 88.94 107 LEU A C 1
ATOM 820 O O . LEU A 1 107 ? 19.111 15.587 -1.991 1.00 88.94 107 LEU A O 1
ATOM 824 N N . ARG A 1 108 ? 18.554 13.432 -2.334 1.00 89.44 108 ARG A N 1
ATOM 825 C CA . ARG A 1 108 ? 17.307 13.408 -1.549 1.00 89.44 108 ARG A CA 1
ATOM 826 C C . ARG A 1 108 ? 16.313 14.542 -1.859 1.00 89.44 108 ARG A C 1
ATOM 828 O O . ARG A 1 108 ? 15.517 14.918 -1.013 1.00 89.44 108 ARG A O 1
ATOM 835 N N . ASP A 1 109 ? 16.321 15.055 -3.082 1.00 89.56 109 ASP A N 1
ATOM 836 C CA . ASP A 1 109 ? 15.502 16.190 -3.525 1.00 89.56 109 ASP A CA 1
ATOM 837 C C . ASP A 1 109 ? 14.189 15.766 -4.207 1.00 89.56 109 ASP A C 1
ATOM 839 O O . ASP A 1 109 ? 13.283 16.573 -4.398 1.00 89.56 109 ASP A O 1
ATOM 843 N N . ARG A 1 110 ? 14.101 14.500 -4.623 1.00 93.88 110 ARG A N 1
ATOM 844 C CA . ARG A 1 110 ? 12.962 13.923 -5.343 1.00 93.88 110 ARG A CA 1
ATOM 845 C C . ARG A 1 110 ? 12.947 12.407 -5.215 1.00 93.88 110 ARG A C 1
ATOM 847 O O . ARG A 1 110 ? 13.990 11.780 -5.020 1.00 93.88 110 ARG A O 1
ATOM 854 N N . LEU A 1 111 ? 11.794 11.794 -5.432 1.00 95.31 111 LEU A N 1
ATOM 855 C CA . LEU A 1 111 ? 11.681 10.351 -5.613 1.00 95.31 111 LEU A CA 1
ATOM 856 C C . LEU A 1 111 ? 12.002 9.988 -7.064 1.00 95.31 111 LEU A C 1
ATOM 858 O O . LEU A 1 111 ? 11.337 10.435 -8.000 1.00 95.31 111 LEU A O 1
ATOM 862 N N . ARG A 1 112 ? 12.991 9.117 -7.274 1.00 95.44 112 ARG A N 1
ATOM 863 C CA . ARG A 1 112 ? 13.211 8.514 -8.595 1.00 95.44 112 ARG A CA 1
ATOM 864 C C . ARG A 1 112 ? 12.165 7.433 -8.833 1.00 95.44 112 ARG A C 1
ATOM 866 O O . ARG A 1 112 ? 12.104 6.482 -8.056 1.00 95.44 112 ARG A O 1
ATOM 873 N N . CYS A 1 113 ? 11.436 7.532 -9.943 1.00 96.31 113 CYS A N 1
ATOM 874 C CA . CYS A 1 113 ? 10.439 6.546 -10.354 1.00 96.31 113 CYS A CA 1
ATOM 875 C C . CYS A 1 113 ? 10.988 5.610 -11.445 1.00 96.31 113 CYS A C 1
ATOM 877 O O . CYS A 1 113 ? 11.437 6.044 -12.512 1.00 96.31 113 CYS A O 1
ATOM 879 N N . GLU A 1 114 ? 10.941 4.306 -11.187 1.00 96.62 114 GLU A N 1
ATOM 880 C CA . GLU A 1 114 ? 11.223 3.250 -12.157 1.00 96.62 114 GLU A CA 1
ATOM 881 C C . GLU A 1 114 ? 9.976 2.382 -12.331 1.00 96.62 114 GLU A C 1
ATOM 883 O O . GLU A 1 114 ? 9.371 1.954 -11.350 1.00 96.62 114 GLU A O 1
ATOM 888 N N . VAL A 1 115 ? 9.597 2.099 -13.576 1.00 97.25 115 VAL A N 1
ATOM 889 C CA . VAL A 1 115 ? 8.416 1.296 -13.900 1.00 97.25 115 VAL A CA 1
ATOM 890 C C . VAL A 1 115 ? 8.835 0.086 -14.721 1.00 97.25 115 VAL A C 1
ATOM 892 O O . VAL A 1 115 ? 9.415 0.225 -15.800 1.00 97.25 115 VAL A O 1
ATOM 895 N N . PHE A 1 116 ? 8.535 -1.105 -14.215 1.00 96.81 116 PHE A N 1
ATOM 896 C CA . PHE A 1 116 ? 8.559 -2.339 -14.985 1.00 96.81 116 PHE A CA 1
ATOM 897 C C . PHE A 1 116 ? 7.262 -2.469 -15.776 1.00 96.81 116 PHE A C 1
ATOM 899 O O . PHE A 1 116 ? 6.179 -2.308 -15.211 1.00 96.81 116 PHE A O 1
ATOM 906 N N . ASP A 1 117 ? 7.365 -2.818 -17.055 1.00 94.44 117 ASP A N 1
ATOM 907 C CA . ASP A 1 117 ? 6.215 -3.152 -17.895 1.00 94.44 117 ASP A CA 1
ATOM 908 C C . ASP A 1 117 ? 6.356 -4.580 -18.427 1.00 94.44 117 ASP A C 1
ATOM 910 O O . ASP A 1 117 ? 7.247 -4.866 -19.229 1.00 94.44 117 ASP A O 1
ATOM 914 N N . SER A 1 118 ? 5.454 -5.471 -18.010 1.00 93.38 118 SER A N 1
ATOM 915 C CA . SER A 1 118 ? 5.414 -6.869 -18.465 1.00 93.38 118 SER A CA 1
ATOM 916 C C . SER A 1 118 ? 5.286 -7.025 -19.982 1.00 93.38 118 SER A C 1
ATOM 918 O O . SER A 1 118 ? 5.797 -8.006 -20.520 1.00 93.38 118 SER A O 1
ATOM 920 N N . ARG A 1 119 ? 4.685 -6.055 -20.693 1.00 90.06 119 ARG A N 1
ATOM 921 C CA . ARG A 1 119 ? 4.574 -6.081 -22.163 1.00 90.06 119 ARG A CA 1
ATOM 922 C C . ARG A 1 119 ? 5.935 -5.976 -22.839 1.00 90.06 119 ARG A C 1
ATOM 924 O O . ARG A 1 119 ? 6.169 -6.599 -23.868 1.00 90.06 119 ARG A O 1
ATOM 931 N N . ARG A 1 120 ? 6.821 -5.160 -22.264 1.00 90.94 120 ARG A N 1
ATOM 932 C CA . ARG A 1 120 ? 8.202 -4.964 -22.736 1.00 90.94 120 ARG A CA 1
ATOM 933 C C . ARG A 1 120 ? 9.192 -5.871 -22.014 1.00 90.94 120 ARG A C 1
ATOM 935 O O . ARG A 1 120 ? 10.335 -5.982 -22.437 1.00 90.94 120 ARG A O 1
ATOM 942 N N . PHE A 1 121 ? 8.748 -6.476 -20.916 1.00 92.69 121 PHE A N 1
ATOM 943 C CA . PHE A 1 121 ? 9.546 -7.251 -19.983 1.00 92.69 121 PHE A CA 1
ATOM 944 C C . PHE A 1 121 ? 10.819 -6.516 -19.534 1.00 92.69 121 PHE A C 1
ATOM 946 O O . PHE A 1 121 ? 11.896 -7.098 -19.439 1.00 92.69 121 PHE A O 1
ATOM 953 N N . ALA A 1 122 ? 10.698 -5.211 -19.284 1.00 94.75 122 ALA A N 1
ATOM 954 C CA . ALA A 1 122 ? 11.826 -4.341 -18.979 1.00 94.75 122 ALA A CA 1
ATOM 955 C C . ALA A 1 122 ? 11.438 -3.232 -17.998 1.00 94.75 122 ALA A C 1
ATOM 957 O O . ALA A 1 122 ? 10.298 -2.759 -17.985 1.00 94.75 122 ALA A O 1
ATOM 958 N N . TRP A 1 123 ? 12.422 -2.794 -17.213 1.00 96.19 123 TRP A N 1
ATOM 959 C CA . TRP A 1 123 ? 12.338 -1.564 -16.433 1.00 96.19 123 TRP A CA 1
ATOM 960 C C . TRP A 1 123 ? 12.645 -0.357 -17.306 1.00 96.19 123 TRP A C 1
ATOM 962 O O . TRP A 1 123 ? 13.539 -0.392 -18.153 1.00 96.19 123 TRP A O 1
ATOM 972 N N . ARG A 1 124 ? 11.964 0.749 -17.031 1.00 95.62 124 ARG A N 1
ATOM 973 C CA . ARG A 1 124 ? 12.333 2.066 -17.539 1.00 95.62 124 ARG A CA 1
ATOM 974 C C . ARG A 1 124 ? 12.243 3.112 -16.445 1.00 95.62 124 ARG A C 1
ATOM 976 O O . ARG A 1 124 ? 11.485 2.964 -15.491 1.00 95.62 124 ARG A O 1
ATOM 983 N N . ARG A 1 125 ? 12.974 4.206 -16.621 1.00 95.00 125 ARG A N 1
ATOM 984 C CA . ARG A 1 125 ? 12.802 5.400 -15.795 1.00 95.00 125 ARG A CA 1
ATOM 985 C C . ARG A 1 125 ? 11.544 6.147 -16.251 1.00 95.00 125 ARG A C 1
ATOM 987 O O . ARG A 1 125 ? 11.347 6.319 -17.453 1.00 95.00 125 ARG A O 1
ATOM 994 N N . ALA A 1 126 ? 10.691 6.529 -15.309 1.00 95.00 126 ALA A N 1
ATOM 995 C CA . ALA A 1 126 ? 9.590 7.467 -15.525 1.00 95.00 126 ALA A CA 1
ATOM 996 C C . ALA A 1 126 ? 10.008 8.873 -15.057 1.00 95.00 126 ALA A C 1
ATOM 998 O O . ALA A 1 126 ? 11.151 9.067 -14.634 1.00 95.00 126 ALA A O 1
ATOM 999 N N . ALA A 1 127 ? 9.114 9.858 -15.155 1.00 95.75 127 ALA A N 1
ATOM 1000 C CA . ALA A 1 127 ? 9.371 11.170 -14.569 1.00 95.75 127 ALA A CA 1
ATOM 1001 C C . ALA A 1 127 ? 9.630 11.025 -13.060 1.00 95.75 127 ALA A C 1
ATOM 1003 O O . ALA A 1 127 ? 8.941 10.269 -12.372 1.00 95.75 127 ALA A O 1
ATOM 1004 N N . ASP A 1 128 ? 10.653 11.717 -12.556 1.00 95.06 128 ASP A N 1
ATOM 1005 C CA . ASP A 1 128 ? 10.901 11.759 -11.118 1.00 95.06 128 ASP A CA 1
ATOM 1006 C C . ASP A 1 128 ? 9.775 12.560 -10.440 1.00 95.06 128 ASP A C 1
ATOM 1008 O O . ASP A 1 128 ? 9.243 13.514 -11.012 1.00 95.06 128 ASP A O 1
ATOM 1012 N N . VAL A 1 129 ? 9.420 12.174 -9.219 1.00 96.06 129 VAL A N 1
ATOM 1013 C CA . VAL A 1 129 ? 8.329 12.782 -8.454 1.00 96.06 129 VAL A CA 1
ATOM 1014 C C . VAL A 1 129 ? 8.932 13.773 -7.449 1.00 96.06 129 VAL A C 1
ATOM 1016 O O . VAL A 1 129 ? 9.751 13.350 -6.628 1.00 96.06 129 VAL A O 1
ATOM 1019 N N . PRO A 1 130 ? 8.576 15.071 -7.492 1.00 94.38 130 PRO A N 1
ATOM 1020 C CA . PRO A 1 130 ? 9.158 16.123 -6.654 1.00 94.38 130 PRO A CA 1
ATOM 1021 C C . PRO A 1 130 ? 8.587 16.095 -5.226 1.00 94.38 130 PRO A C 1
ATOM 1023 O O . PRO A 1 130 ? 8.015 17.067 -4.749 1.00 94.38 130 PRO A O 1
ATOM 1026 N N . LEU A 1 131 ? 8.713 14.951 -4.556 1.00 91.81 131 LEU A N 1
ATOM 1027 C CA . LEU A 1 131 ? 8.357 14.766 -3.154 1.00 91.81 131 LEU A CA 1
ATOM 1028 C C . LEU A 1 131 ? 9.613 14.521 -2.327 1.00 91.81 131 LEU A C 1
ATOM 1030 O O . LEU A 1 131 ? 10.558 13.885 -2.806 1.00 91.81 131 LEU A O 1
ATOM 1034 N N . CYS A 1 132 ? 9.577 14.972 -1.071 1.00 89.75 132 CYS A N 1
ATOM 1035 C CA . CYS A 1 132 ? 10.599 14.652 -0.083 1.00 89.75 132 CYS A CA 1
ATOM 1036 C C . CYS A 1 132 ? 10.721 13.121 0.037 1.00 89.75 132 CYS A C 1
ATOM 1038 O O . CYS A 1 132 ? 9.739 12.462 0.395 1.00 89.75 132 CYS A O 1
ATOM 1040 N N . PRO A 1 133 ? 11.883 12.517 -0.260 1.00 85.38 133 PRO A N 1
ATOM 1041 C CA . PRO A 1 133 ? 12.007 11.062 -0.306 1.00 85.38 133 PRO A CA 1
ATOM 1042 C C . PRO A 1 133 ? 11.797 10.362 1.034 1.00 85.38 133 PRO A C 1
ATOM 1044 O O . PRO A 1 133 ? 11.411 9.196 1.052 1.00 85.38 133 PRO A O 1
ATOM 1047 N N . ASP A 1 134 ? 12.036 11.077 2.132 1.00 86.81 134 ASP A N 1
ATOM 1048 C CA . ASP A 1 134 ? 11.856 10.582 3.496 1.00 86.81 134 ASP A CA 1
ATOM 1049 C C . ASP A 1 134 ? 10.390 10.691 3.972 1.00 86.81 134 ASP A C 1
ATOM 1051 O O . ASP A 1 134 ? 10.060 10.230 5.058 1.00 86.81 134 ASP A O 1
ATOM 1055 N N . SER A 1 135 ? 9.485 11.242 3.147 1.00 92.06 135 SER A N 1
ATOM 1056 C CA . SER A 1 135 ? 8.052 11.353 3.471 1.00 92.06 135 SER A CA 1
ATOM 1057 C C . SER A 1 135 ? 7.260 10.053 3.310 1.00 92.06 135 SER A C 1
ATOM 1059 O O . SER A 1 135 ? 6.097 10.012 3.690 1.00 92.06 135 SER A O 1
ATOM 1061 N N . LEU A 1 136 ? 7.846 8.996 2.744 1.00 93.69 136 LEU A N 1
ATOM 1062 C CA . LEU A 1 136 ? 7.193 7.694 2.597 1.00 93.69 136 LEU A CA 1
ATOM 1063 C C . LEU A 1 136 ? 7.778 6.701 3.593 1.00 93.69 136 LEU A C 1
ATOM 1065 O O . LEU A 1 136 ? 8.999 6.585 3.699 1.00 93.69 136 LEU A O 1
ATOM 1069 N N . ASP A 1 137 ? 6.916 5.939 4.263 1.00 90.81 137 ASP A N 1
ATOM 1070 C CA . ASP A 1 137 ? 7.350 4.788 5.045 1.00 90.81 137 ASP A CA 1
ATOM 1071 C C . ASP A 1 137 ? 7.729 3.618 4.114 1.00 90.81 137 ASP A C 1
ATOM 1073 O O . ASP A 1 137 ? 6.865 3.073 3.424 1.00 90.81 137 ASP A O 1
ATOM 1077 N N . PRO A 1 138 ? 8.998 3.165 4.106 1.00 86.75 138 PRO A N 1
ATOM 1078 C CA . PRO A 1 138 ? 9.418 2.022 3.304 1.00 86.75 138 PRO A CA 1
ATOM 1079 C C . PRO A 1 138 ? 8.818 0.691 3.754 1.00 86.75 138 PRO A C 1
ATOM 1081 O O . PRO A 1 138 ? 8.959 -0.304 3.035 1.00 86.75 138 PRO A O 1
ATOM 1084 N N . SER A 1 139 ? 8.222 0.626 4.945 1.00 85.00 139 SER A N 1
ATOM 1085 C CA . SER A 1 139 ? 7.525 -0.561 5.426 1.00 85.00 139 SER A CA 1
ATOM 1086 C C . SER A 1 139 ? 6.080 -0.628 4.923 1.00 85.00 139 SER A C 1
ATOM 1088 O O . SER A 1 139 ? 5.638 -1.724 4.582 1.00 85.00 139 SER A O 1
ATOM 1090 N N . ALA A 1 140 ? 5.416 0.516 4.728 1.00 90.25 140 ALA A N 1
ATOM 1091 C CA . ALA A 1 140 ? 4.022 0.607 4.308 1.00 90.25 140 ALA A CA 1
ATOM 1092 C C . ALA A 1 140 ? 3.775 0.066 2.880 1.00 90.25 140 ALA A C 1
ATOM 1094 O O . ALA A 1 140 ? 4.300 0.600 1.891 1.00 90.25 140 ALA A O 1
ATOM 1095 N N . PRO A 1 141 ? 2.946 -0.985 2.727 1.00 92.44 141 PRO A N 1
ATOM 1096 C CA . PRO A 1 141 ? 2.493 -1.457 1.424 1.00 92.44 141 PRO A CA 1
ATOM 1097 C C . PRO A 1 141 ? 1.633 -0.421 0.696 1.00 92.44 141 PRO A C 1
ATOM 1099 O O . PRO A 1 141 ? 0.953 0.402 1.302 1.00 92.44 141 PRO A O 1
ATOM 1102 N N . ALA A 1 142 ? 1.630 -0.485 -0.634 1.00 95.56 142 ALA A N 1
ATOM 1103 C CA . ALA A 1 142 ? 0.787 0.384 -1.444 1.00 95.56 142 ALA A CA 1
ATOM 1104 C C . ALA A 1 142 ? -0.694 -0.013 -1.348 1.00 95.56 142 ALA A C 1
ATOM 1106 O O . ALA A 1 142 ? -1.045 -1.170 -1.597 1.00 95.56 142 ALA A O 1
ATOM 1107 N N . VAL A 1 143 ? -1.573 0.958 -1.099 1.00 95.94 143 VAL A N 1
ATOM 1108 C CA . VAL A 1 143 ? -3.026 0.746 -1.047 1.00 95.94 143 VAL A CA 1
ATOM 1109 C C . VAL A 1 143 ? -3.658 1.034 -2.405 1.00 95.94 143 VAL A C 1
ATOM 1111 O O . VAL A 1 143 ? -3.626 2.158 -2.910 1.00 95.94 143 VAL A O 1
ATOM 1114 N N . ARG A 1 144 ? -4.255 0.015 -3.028 1.00 95.00 144 ARG A N 1
ATOM 1115 C CA . ARG A 1 144 ? -4.920 0.150 -4.331 1.00 95.00 144 ARG A CA 1
ATOM 1116 C C . ARG A 1 144 ? -6.387 0.543 -4.159 1.00 95.00 144 ARG A C 1
ATOM 1118 O O . ARG A 1 144 ? -7.174 -0.240 -3.642 1.00 95.00 144 ARG A O 1
ATOM 1125 N N . ALA A 1 145 ? -6.765 1.689 -4.713 1.00 95.38 145 ALA A N 1
ATOM 1126 C CA . ALA A 1 145 ? -8.143 2.179 -4.752 1.00 95.38 145 ALA A CA 1
ATOM 1127 C C . ALA A 1 145 ? -8.333 3.109 -5.960 1.00 95.38 145 ALA A C 1
ATOM 1129 O O . ALA A 1 145 ? -7.355 3.643 -6.474 1.00 95.38 145 ALA A O 1
ATOM 1130 N N . HIS A 1 146 ? -9.561 3.289 -6.450 1.00 94.81 146 HIS A N 1
ATOM 1131 C CA . HIS A 1 146 ? -9.884 4.251 -7.525 1.00 94.81 146 HIS A CA 1
ATOM 1132 C C . HIS A 1 146 ? -8.937 4.237 -8.752 1.00 94.81 146 HIS A C 1
ATOM 1134 O O . HIS A 1 146 ? -8.635 5.269 -9.346 1.00 94.81 146 HIS A O 1
ATOM 1140 N N . GLY A 1 147 ? -8.431 3.060 -9.139 1.00 92.75 147 GLY A N 1
ATO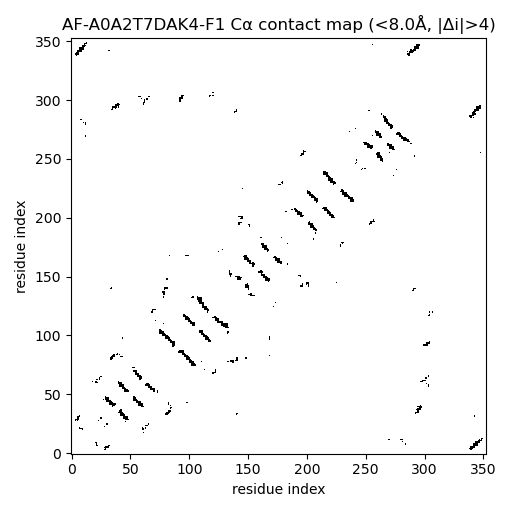M 1141 C CA . GLY A 1 147 ? -7.527 2.903 -10.289 1.00 92.75 147 GLY A CA 1
ATOM 1142 C C . GLY A 1 147 ? -6.072 3.343 -10.067 1.00 92.75 147 GLY A C 1
ATOM 1143 O O . GLY A 1 147 ? -5.255 3.159 -10.968 1.00 92.75 147 GLY A O 1
ATOM 1144 N N . ALA A 1 148 ? -5.729 3.843 -8.881 1.00 96.06 148 ALA A N 1
ATOM 1145 C CA . ALA A 1 148 ? -4.385 4.257 -8.495 1.00 96.06 148 ALA A CA 1
ATOM 1146 C C . ALA A 1 148 ? -3.876 3.455 -7.285 1.00 96.06 148 ALA A C 1
ATOM 1148 O O . ALA A 1 148 ? -4.579 2.619 -6.707 1.00 96.06 148 ALA A O 1
ATOM 1149 N N . VAL A 1 149 ? -2.623 3.701 -6.918 1.00 97.38 149 VAL A N 1
ATOM 1150 C CA . VAL A 1 149 ? -2.015 3.209 -5.679 1.00 97.38 149 VAL A CA 1
ATOM 1151 C C . VAL A 1 149 ? -1.649 4.381 -4.780 1.00 97.38 149 VAL A C 1
ATOM 1153 O O . VAL A 1 149 ? -1.313 5.456 -5.275 1.00 97.38 149 VAL A O 1
ATOM 1156 N N . HIS A 1 150 ? -1.749 4.163 -3.474 1.00 98.19 150 HIS A N 1
ATOM 1157 C CA . HIS A 1 150 ? -1.718 5.213 -2.468 1.00 98.19 150 HIS A CA 1
ATOM 1158 C C . HIS A 1 150 ? -0.758 4.868 -1.337 1.00 98.19 150 HIS A C 1
ATOM 1160 O O . HIS A 1 150 ? -0.653 3.704 -0.945 1.00 98.19 150 HIS A O 1
ATOM 1166 N N . TRP A 1 151 ? -0.120 5.900 -0.794 1.00 97.88 151 TRP A N 1
ATOM 1167 C CA . TRP A 1 151 ? 0.660 5.845 0.438 1.00 97.88 151 TRP A CA 1
ATOM 1168 C C . TRP A 1 151 ? 0.307 7.047 1.297 1.00 97.88 151 TRP A C 1
ATOM 1170 O O . TRP A 1 151 ? 0.323 8.178 0.810 1.00 97.88 151 TRP A O 1
ATOM 1180 N N . LEU A 1 152 ? 0.016 6.806 2.571 1.00 97.44 152 LEU A N 1
ATOM 1181 C CA . LEU A 1 152 ? -0.030 7.883 3.544 1.00 97.44 152 LEU A CA 1
ATOM 1182 C C . LEU A 1 152 ? 1.400 8.370 3.765 1.00 97.44 152 LEU A C 1
ATOM 1184 O O . LEU A 1 152 ? 2.298 7.564 4.017 1.00 97.44 152 LEU A O 1
ATOM 1188 N N . ARG A 1 153 ? 1.622 9.674 3.622 1.00 96.00 153 ARG A N 1
ATOM 1189 C CA . ARG A 1 153 ? 2.932 10.258 3.884 1.00 96.00 153 ARG A CA 1
ATOM 1190 C C . ARG A 1 153 ? 3.113 10.547 5.365 1.00 96.00 153 ARG A C 1
ATOM 1192 O O . ARG A 1 153 ? 2.142 10.778 6.083 1.00 96.00 153 ARG A O 1
ATOM 1199 N N . TRP A 1 154 ? 4.362 10.577 5.812 1.00 92.81 154 TRP A N 1
ATOM 1200 C CA . TRP A 1 154 ? 4.702 11.187 7.089 1.00 92.81 154 TRP A CA 1
ATOM 1201 C C . TRP A 1 154 ? 4.319 12.669 7.080 1.00 92.81 154 TRP A C 1
ATOM 1203 O O . TRP A 1 154 ? 4.455 13.310 6.028 1.00 92.81 154 TRP A O 1
ATOM 1213 N N . PRO A 1 155 ? 3.863 13.208 8.225 1.00 89.81 155 PRO A N 1
ATOM 1214 C CA . PRO A 1 155 ? 3.618 14.633 8.372 1.00 89.81 155 PRO A CA 1
ATOM 1215 C C . PRO A 1 155 ? 4.833 15.448 7.932 1.00 89.81 155 PRO A C 1
ATOM 1217 O O . PRO A 1 155 ? 5.988 15.100 8.222 1.00 89.81 155 PRO A O 1
ATOM 1220 N N . ASP A 1 156 ? 4.565 16.528 7.208 1.00 87.56 156 ASP A N 1
ATOM 1221 C CA . ASP A 1 156 ? 5.588 17.492 6.847 1.00 87.56 156 ASP A CA 1
ATOM 1222 C C . ASP A 1 156 ? 6.232 18.062 8.116 1.00 87.56 156 ASP A C 1
ATOM 1224 O O . ASP A 1 156 ? 5.553 18.459 9.059 1.00 87.56 156 ASP A O 1
ATOM 1228 N N . GLN A 1 157 ? 7.563 18.086 8.148 1.00 82.75 157 GLN A N 1
ATOM 1229 C CA . GLN A 1 157 ? 8.305 18.413 9.368 1.00 82.75 157 GLN A CA 1
ATOM 1230 C C . GLN A 1 157 ? 8.173 19.883 9.779 1.00 82.75 157 GLN A C 1
ATOM 1232 O O . GLN A 1 157 ? 8.420 20.209 10.936 1.00 82.75 157 GLN A O 1
ATOM 1237 N N . LEU A 1 158 ? 7.831 20.771 8.839 1.00 84.69 158 LEU A N 1
ATOM 1238 C CA . LEU A 1 158 ? 7.724 22.204 9.096 1.00 84.69 158 LEU A CA 1
ATOM 1239 C C . LEU A 1 158 ? 6.282 22.620 9.383 1.00 84.69 158 LEU A C 1
ATOM 1241 O O . LEU A 1 158 ? 6.036 23.410 10.288 1.00 84.69 158 LEU A O 1
ATOM 1245 N N . THR A 1 159 ? 5.341 22.116 8.590 1.00 85.50 159 THR A N 1
ATOM 1246 C CA . THR A 1 159 ? 3.933 22.529 8.641 1.00 85.50 159 THR A CA 1
ATOM 1247 C C . THR A 1 159 ? 3.052 21.584 9.450 1.00 85.50 159 THR A C 1
ATOM 1249 O O . THR A 1 159 ? 1.937 21.958 9.790 1.00 85.50 159 THR A O 1
ATOM 1252 N N . GLY A 1 160 ? 3.507 20.358 9.731 1.00 85.25 160 GLY A N 1
ATOM 1253 C CA . GLY A 1 160 ? 2.691 19.300 10.337 1.00 85.25 160 GLY A CA 1
ATOM 1254 C C . GLY A 1 160 ? 1.627 18.718 9.399 1.00 85.25 160 GLY A C 1
ATOM 1255 O O . GLY A 1 160 ? 1.015 17.704 9.732 1.00 85.25 160 GLY A O 1
ATOM 1256 N N . ALA A 1 161 ? 1.433 19.313 8.216 1.00 87.00 161 ALA A N 1
ATOM 1257 C CA . ALA A 1 161 ? 0.430 18.888 7.254 1.00 87.00 161 ALA A CA 1
ATOM 1258 C C . ALA A 1 161 ? 0.716 17.469 6.759 1.00 87.00 161 ALA A C 1
ATOM 1260 O O . ALA A 1 161 ? 1.864 17.092 6.492 1.00 87.00 161 ALA A O 1
ATOM 1261 N N . GLN A 1 162 ? -0.342 16.681 6.602 1.00 93.25 162 GLN A N 1
ATOM 1262 C CA . GLN A 1 162 ? -0.245 15.310 6.125 1.00 93.25 162 GLN A CA 1
ATOM 1263 C C . GLN A 1 162 ? -1.159 15.102 4.921 1.00 93.25 162 GLN A C 1
ATOM 1265 O O . GLN A 1 162 ? -2.254 15.648 4.834 1.00 93.25 162 GLN A O 1
ATOM 1270 N N . ASP A 1 163 ? -0.705 14.288 3.974 1.00 95.75 163 ASP A N 1
ATOM 1271 C CA . ASP A 1 163 ? -1.444 13.989 2.755 1.00 95.75 163 ASP A CA 1
ATOM 1272 C C . ASP A 1 163 ? -1.208 12.541 2.301 1.00 95.75 163 ASP A C 1
ATOM 1274 O O . ASP A 1 163 ? -0.369 11.802 2.832 1.00 95.75 163 ASP A O 1
ATOM 1278 N N . VAL A 1 164 ? -1.995 12.117 1.317 1.00 97.94 164 VAL A N 1
ATOM 1279 C CA . VAL A 1 164 ? -1.852 10.821 0.660 1.00 97.94 164 VAL A CA 1
ATOM 1280 C C . VAL A 1 164 ? -1.208 11.026 -0.706 1.00 97.94 164 VAL A C 1
ATOM 1282 O O . VAL A 1 164 ? -1.760 11.691 -1.586 1.00 97.94 164 VAL A O 1
ATOM 1285 N N . PHE A 1 165 ? -0.060 10.391 -0.924 1.00 98.00 165 PHE A N 1
ATOM 1286 C CA . PHE A 1 165 ? 0.562 10.303 -2.238 1.00 98.00 165 PHE A CA 1
ATOM 1287 C C . PHE A 1 165 ? -0.176 9.272 -3.095 1.00 98.00 165 PHE A C 1
ATOM 1289 O O . PHE A 1 165 ? -0.214 8.093 -2.747 1.00 98.00 165 PHE A O 1
ATOM 1296 N N . ALA A 1 166 ? -0.731 9.706 -4.228 1.00 98.12 166 ALA A N 1
ATOM 1297 C CA . ALA A 1 166 ? -1.409 8.858 -5.201 1.00 98.12 166 ALA A CA 1
ATOM 1298 C C . ALA A 1 166 ? -0.608 8.767 -6.507 1.00 98.12 166 ALA A C 1
ATOM 1300 O O . ALA A 1 166 ? -0.189 9.784 -7.066 1.00 98.12 166 ALA A O 1
ATOM 1301 N N . PHE A 1 167 ? -0.456 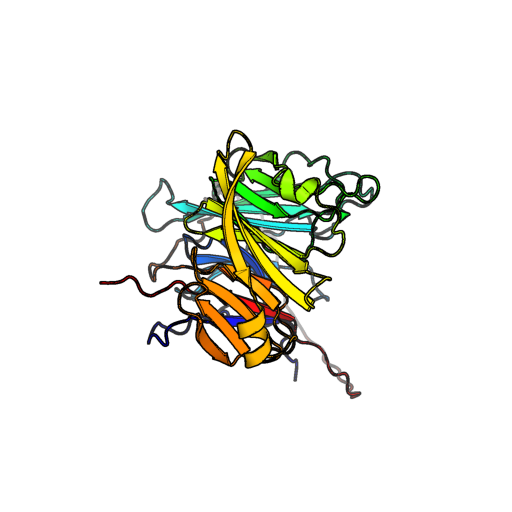7.553 -7.036 1.00 98.00 167 PHE A N 1
ATOM 1302 C CA . PHE A 1 167 ? 0.213 7.290 -8.310 1.00 98.00 167 PHE A CA 1
ATOM 1303 C C . PHE A 1 167 ? -0.642 6.379 -9.199 1.00 98.00 167 PHE A C 1
ATOM 1305 O O . PHE A 1 167 ? -0.988 5.259 -8.820 1.00 98.00 167 PHE A O 1
ATOM 1312 N N . ASP A 1 168 ? -0.973 6.830 -10.408 1.00 96.50 168 ASP A N 1
ATOM 1313 C CA . ASP A 1 168 ? -1.656 6.009 -11.410 1.00 96.50 168 ASP A CA 1
ATOM 1314 C C . ASP A 1 168 ? -0.602 5.260 -12.242 1.00 96.50 168 ASP A C 1
ATOM 1316 O O . ASP A 1 168 ? 0.059 5.840 -13.093 1.00 96.50 168 ASP A O 1
ATOM 1320 N N . LEU A 1 169 ? -0.451 3.942 -12.055 1.00 94.94 169 LEU A N 1
ATOM 1321 C CA . LEU A 1 169 ? 0.532 3.142 -12.812 1.00 94.94 169 LEU A CA 1
ATOM 1322 C C . LEU A 1 169 ? 0.236 3.061 -14.322 1.00 94.94 169 LEU A C 1
ATOM 1324 O O . LEU A 1 169 ? 1.107 2.677 -15.113 1.00 94.94 169 LEU A O 1
ATOM 1328 N N . ARG A 1 170 ? -0.993 3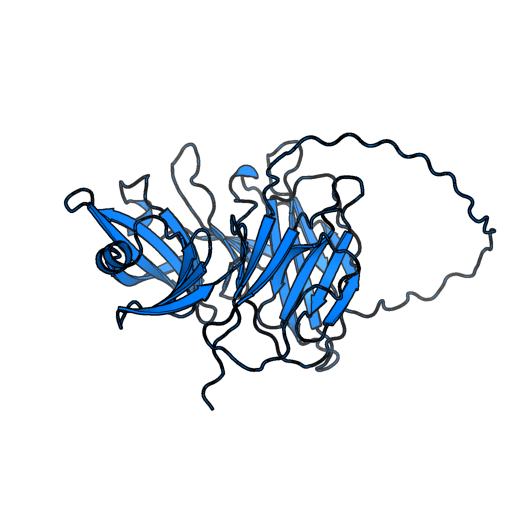.348 -14.757 1.00 91.50 170 ARG A N 1
ATOM 1329 C CA . ARG A 1 170 ? -1.379 3.316 -16.170 1.00 91.50 170 ARG A CA 1
ATOM 1330 C C . ARG A 1 170 ? -0.894 4.573 -16.877 1.00 91.50 170 ARG A C 1
ATOM 1332 O O . ARG A 1 170 ? -0.214 4.431 -17.893 1.00 91.50 170 ARG A O 1
ATOM 1339 N N . THR A 1 171 ? -1.244 5.743 -16.349 1.00 94.50 171 THR A N 1
ATOM 1340 C CA . THR A 1 171 ? -0.898 7.052 -16.934 1.00 94.50 171 THR A CA 1
ATOM 1341 C C . THR A 1 171 ? 0.451 7.579 -16.456 1.00 94.50 171 THR A C 1
ATOM 1343 O O . THR A 1 171 ? 1.034 8.432 -17.113 1.00 94.50 171 THR A O 1
ATOM 1346 N N . GLU A 1 172 ? 0.959 7.040 -15.347 1.00 96.00 172 GLU A N 1
ATOM 1347 C CA . GLU A 1 172 ? 2.156 7.493 -14.626 1.00 96.00 172 GLU A CA 1
ATOM 1348 C C . GLU A 1 172 ? 2.051 8.941 -14.139 1.00 96.00 172 GLU A C 1
ATOM 1350 O O . GLU A 1 172 ? 3.054 9.588 -13.839 1.00 96.00 172 GLU A O 1
ATOM 1355 N N . ALA A 1 173 ? 0.814 9.429 -14.029 1.00 96.31 173 ALA A N 1
ATOM 1356 C CA . ALA A 1 173 ? 0.487 10.657 -13.341 1.00 96.31 173 ALA A CA 1
ATOM 1357 C C . ALA A 1 173 ? 0.470 10.423 -11.828 1.00 96.31 173 ALA A C 1
ATOM 1359 O O . ALA A 1 173 ? 0.204 9.322 -11.335 1.00 96.31 173 ALA A O 1
ATOM 1360 N N . TRP A 1 174 ? 0.727 11.494 -11.092 1.00 97.38 174 TRP A N 1
ATOM 1361 C CA . TRP A 1 174 ? 0.690 11.495 -9.642 1.00 97.38 174 TRP A CA 1
ATOM 1362 C C . TRP A 1 174 ? -0.044 12.723 -9.130 1.00 97.38 174 TRP A C 1
ATOM 1364 O O . TRP A 1 174 ? -0.149 13.731 -9.830 1.00 97.38 174 TRP A O 1
ATOM 1374 N N . ARG A 1 175 ? -0.550 12.630 -7.903 1.00 96.56 175 ARG A N 1
ATOM 1375 C CA . ARG A 1 175 ? -1.118 13.763 -7.172 1.00 96.56 175 ARG A CA 1
ATOM 1376 C C . ARG A 1 175 ? -1.014 13.541 -5.670 1.00 96.56 175 ARG A C 1
ATOM 1378 O O . ARG A 1 175 ? -0.830 12.412 -5.218 1.00 96.56 175 ARG A O 1
ATOM 1385 N N . LEU A 1 176 ? -1.166 14.623 -4.922 1.00 96.75 176 LEU A N 1
ATOM 1386 C CA . LEU A 1 176 ? -1.388 14.579 -3.483 1.00 96.75 176 LEU A CA 1
ATOM 1387 C C . LEU A 1 176 ? -2.884 14.706 -3.219 1.00 96.75 176 LEU A C 1
ATOM 1389 O O . LEU A 1 176 ? -3.570 15.476 -3.892 1.00 96.75 176 LEU A O 1
ATOM 1393 N N . VAL A 1 177 ? -3.383 13.918 -2.277 1.00 97.12 177 VAL A N 1
ATOM 1394 C CA . VAL A 1 177 ? -4.773 13.963 -1.832 1.00 97.12 177 VAL A CA 1
ATOM 1395 C C . VAL A 1 177 ? -4.769 14.427 -0.376 1.00 97.12 177 VAL A C 1
ATOM 1397 O O . VAL A 1 177 ? -4.170 13.738 0.452 1.00 97.12 177 VAL A O 1
ATOM 1400 N N . PRO A 1 178 ? -5.387 15.576 -0.054 1.00 95.94 178 PRO A N 1
ATOM 1401 C CA . PRO A 1 178 ? -5.445 16.059 1.320 1.00 95.94 178 PRO A CA 1
ATOM 1402 C C . PRO A 1 178 ? -6.270 15.107 2.195 1.00 95.94 178 PRO A C 1
ATOM 1404 O O . PRO A 1 178 ? -7.146 14.387 1.701 1.00 95.94 178 PRO A O 1
ATOM 1407 N N . LEU A 1 179 ? -5.983 15.097 3.495 1.00 96.50 179 LEU A N 1
ATOM 1408 C CA . LEU A 1 179 ? -6.815 14.417 4.487 1.00 96.50 179 LEU A CA 1
ATOM 1409 C C . LEU A 1 179 ? -8.149 15.171 4.690 1.00 96.50 179 LEU A C 1
ATOM 1411 O O . LEU A 1 179 ? -8.274 16.316 4.248 1.00 96.50 179 LEU A O 1
ATOM 1415 N N . PRO A 1 180 ? -9.169 14.553 5.322 1.00 95.94 180 PRO A N 1
ATOM 1416 C CA . PRO A 1 180 ? -10.373 15.274 5.725 1.00 95.94 180 PRO A CA 1
ATOM 1417 C C . PRO A 1 180 ? -10.002 16.496 6.567 1.00 95.94 180 PRO A C 1
ATOM 1419 O O . PRO A 1 180 ? -9.142 16.404 7.445 1.00 95.94 180 PRO A O 1
ATOM 1422 N N . ARG A 1 181 ? -10.668 17.627 6.324 1.00 92.44 181 ARG A N 1
ATOM 1423 C CA . ARG A 1 181 ? -10.377 18.898 6.998 1.00 92.44 181 ARG A CA 1
ATOM 1424 C C . ARG A 1 181 ? -10.462 18.763 8.521 1.00 92.44 181 ARG A C 1
ATOM 1426 O O . ARG A 1 181 ? -9.606 19.259 9.234 1.00 92.44 181 ARG A O 1
ATOM 1433 N N . GLU A 1 182 ? -11.443 18.013 9.008 1.00 92.94 182 GLU A N 1
ATOM 1434 C CA . GLU A 1 182 ? -11.683 17.741 10.427 1.00 92.94 182 GLU A CA 1
ATOM 1435 C C . GLU A 1 182 ? -10.590 16.882 11.084 1.00 92.94 182 GLU A C 1
ATOM 1437 O O . GLU A 1 182 ? -10.505 16.809 12.311 1.00 92.94 182 GLU A O 1
ATOM 1442 N N . VAL A 1 183 ? -9.794 16.175 10.279 1.00 92.94 183 VAL A N 1
ATOM 1443 C CA . VAL A 1 183 ? -8.641 15.387 10.732 1.00 92.94 183 VAL A CA 1
ATOM 1444 C C . VAL A 1 183 ? -7.361 16.214 10.652 1.00 92.94 183 VAL A C 1
ATOM 1446 O O . VAL A 1 183 ? -6.496 16.065 11.511 1.00 92.94 183 VAL A O 1
ATOM 1449 N N . ASP A 1 184 ? -7.231 17.054 9.626 1.00 88.06 184 ASP A N 1
ATOM 1450 C CA . ASP A 1 184 ? -6.057 17.902 9.399 1.00 88.06 184 ASP A CA 1
ATOM 1451 C C . ASP A 1 184 ? -6.005 19.093 10.370 1.00 88.06 184 ASP A C 1
ATOM 1453 O O . ASP A 1 184 ? -4.959 19.389 10.933 1.00 88.06 184 ASP A O 1
ATOM 1457 N N . GLU A 1 185 ? -7.151 19.720 10.651 1.00 87.94 185 GLU A N 1
ATOM 1458 C CA . GLU A 1 185 ? -7.274 20.843 11.595 1.00 87.94 185 GLU A CA 1
ATOM 1459 C C . GLU A 1 185 ? -7.342 20.397 13.068 1.00 87.94 185 GLU A C 1
ATOM 1461 O O . GLU A 1 185 ? -7.462 21.231 13.968 1.00 87.94 185 GLU A O 1
ATOM 1466 N N . ARG A 1 186 ? -7.309 19.086 13.338 1.00 85.88 186 ARG A N 1
ATOM 1467 C CA . ARG A 1 186 ? -7.385 18.553 14.702 1.00 85.88 186 ARG A CA 1
ATOM 1468 C C . ARG A 1 186 ? -6.072 18.804 15.442 1.00 85.88 186 ARG A C 1
ATOM 1470 O O . ARG A 1 186 ? -5.017 18.370 14.988 1.00 85.88 186 ARG A O 1
ATOM 1477 N N . ASP A 1 187 ? -6.161 19.392 16.634 1.00 80.75 187 ASP A N 1
ATOM 1478 C CA . ASP A 1 187 ? -5.028 19.547 17.558 1.00 80.75 187 ASP A CA 1
ATOM 1479 C C . ASP A 1 187 ? -4.761 18.244 18.334 1.00 80.75 187 ASP A C 1
ATOM 1481 O O . ASP A 1 187 ? -4.944 18.150 19.545 1.00 80.75 187 ASP A O 1
ATOM 1485 N N . ASP A 1 188 ? -4.421 17.188 17.595 1.00 83.62 188 ASP A N 1
ATOM 1486 C CA . ASP A 1 188 ? -4.008 15.898 18.148 1.00 83.62 188 ASP A CA 1
ATOM 1487 C C . ASP A 1 188 ? -2.799 15.366 17.359 1.00 83.62 188 ASP A C 1
ATOM 1489 O O . ASP A 1 188 ? -2.960 14.635 16.372 1.00 83.62 188 ASP A O 1
ATOM 1493 N N . PRO A 1 189 ? -1.569 15.739 17.760 1.00 80.50 189 PRO A N 1
ATOM 1494 C CA . PRO A 1 189 ? -0.354 15.286 17.091 1.00 80.50 189 PRO A CA 1
ATOM 1495 C C . PRO A 1 189 ? -0.069 13.792 17.309 1.00 80.50 189 PRO A C 1
ATOM 1497 O O . PRO A 1 189 ? 0.767 13.227 16.602 1.00 80.50 189 PRO A O 1
ATOM 1500 N N . TRP A 1 190 ? -0.744 13.148 18.266 1.00 83.56 190 TRP A N 1
ATOM 1501 C CA . TRP A 1 190 ? -0.555 11.735 18.598 1.00 83.56 190 TRP A CA 1
ATOM 1502 C C . TRP A 1 190 ? -1.542 10.818 17.871 1.00 83.56 190 TRP A C 1
ATOM 1504 O O . TRP A 1 190 ? -1.373 9.596 17.901 1.00 83.56 190 TRP A O 1
ATOM 1514 N N . ALA A 1 191 ? -2.519 11.393 17.161 1.00 89.81 191 ALA A N 1
ATOM 1515 C CA . ALA A 1 191 ? -3.465 10.666 16.330 1.00 89.81 191 ALA A CA 1
ATOM 1516 C C . ALA A 1 191 ? -2.746 9.711 15.365 1.00 89.81 191 ALA A C 1
ATOM 1518 O O . ALA A 1 191 ? -2.041 10.122 14.434 1.00 89.81 191 ALA A O 1
ATOM 1519 N N . ARG A 1 192 ? -2.976 8.408 15.543 1.00 91.50 192 ARG A N 1
ATOM 1520 C CA . ARG A 1 192 ? -2.422 7.371 14.670 1.00 91.50 192 ARG A CA 1
ATOM 1521 C C . ARG A 1 192 ? -3.271 7.292 13.414 1.00 91.50 192 ARG A C 1
ATOM 1523 O O . ARG A 1 192 ? -4.479 7.078 13.483 1.00 91.50 192 ARG A O 1
ATOM 1530 N N . LYS A 1 193 ? -2.641 7.466 12.257 1.00 94.69 193 LYS A N 1
ATOM 1531 C CA . LYS A 1 193 ? -3.319 7.520 10.959 1.00 94.69 193 LYS A CA 1
ATOM 1532 C C . LYS A 1 193 ? -2.772 6.442 10.042 1.00 94.69 193 LYS A C 1
ATOM 1534 O O . LYS A 1 193 ? -1.563 6.237 9.970 1.00 94.69 193 LYS A O 1
ATOM 1539 N N . GLN A 1 194 ? -3.662 5.792 9.308 1.00 95.38 194 GLN A N 1
ATOM 1540 C CA . GLN A 1 194 ? -3.303 4.809 8.292 1.00 95.38 194 GLN A CA 1
ATOM 1541 C C . GLN A 1 194 ? -4.368 4.739 7.206 1.00 95.38 194 GLN A C 1
ATOM 1543 O O . GLN A 1 194 ? -5.508 5.156 7.405 1.00 95.38 194 GLN A O 1
ATOM 1548 N N . ILE A 1 195 ? -4.003 4.199 6.049 1.00 97.19 195 ILE A N 1
ATOM 1549 C CA . ILE A 1 195 ? -4.919 4.064 4.918 1.00 97.19 195 ILE A CA 1
ATOM 1550 C C . ILE A 1 195 ? -5.176 2.602 4.583 1.00 97.19 195 ILE A C 1
ATOM 1552 O O . ILE A 1 195 ? -4.334 1.736 4.794 1.00 97.19 195 ILE A O 1
ATOM 1556 N N . SER A 1 196 ? -6.349 2.351 4.020 1.00 96.19 196 SER A N 1
ATOM 1557 C CA . SER A 1 196 ? -6.804 1.038 3.583 1.00 96.19 196 SER A CA 1
ATOM 1558 C C . SER A 1 196 ? -7.649 1.162 2.319 1.00 96.19 196 SER A C 1
ATOM 1560 O O . SER A 1 196 ? -7.937 2.262 1.848 1.00 96.19 196 SER A O 1
ATOM 1562 N N . ALA A 1 197 ? -8.030 0.028 1.744 1.00 94.62 197 ALA A N 1
ATOM 1563 C CA . ALA A 1 197 ? -9.041 -0.028 0.710 1.00 94.62 197 ALA A CA 1
ATOM 1564 C C . ALA A 1 197 ? -10.081 -1.100 1.022 1.00 94.62 197 ALA A C 1
ATOM 1566 O O . ALA A 1 197 ? -9.729 -2.259 1.261 1.00 94.62 197 ALA A O 1
ATOM 1567 N N . VAL A 1 198 ? -11.350 -0.715 0.936 1.00 92.75 198 VAL A N 1
ATOM 1568 C CA . VAL A 1 198 ? -12.514 -1.598 1.052 1.00 92.75 198 VAL A CA 1
ATOM 1569 C C . VAL A 1 198 ? -13.296 -1.477 -0.250 1.00 92.75 198 VAL A C 1
ATOM 1571 O O . VAL A 1 198 ? -13.592 -0.372 -0.694 1.00 92.75 198 VAL A O 1
ATOM 1574 N N . GLU A 1 199 ? -13.558 -2.601 -0.923 1.00 90.12 199 GLU A N 1
ATOM 1575 C CA . GLU A 1 199 ? -14.303 -2.634 -2.199 1.00 90.12 199 GLU A CA 1
ATOM 1576 C C . GLU A 1 199 ? -13.752 -1.678 -3.282 1.00 90.12 199 GLU A C 1
ATOM 1578 O O . GLU A 1 199 ? -14.474 -1.146 -4.123 1.00 90.12 199 GLU A O 1
ATOM 1583 N N . GLY A 1 200 ? -12.439 -1.427 -3.267 1.00 91.75 200 GLY A N 1
ATOM 1584 C CA . GLY A 1 200 ? -11.775 -0.515 -4.202 1.00 91.75 200 GLY A CA 1
ATOM 1585 C C . GLY A 1 200 ? -11.958 0.980 -3.905 1.00 91.75 200 GLY A C 1
ATOM 1586 O O . GLY A 1 200 ? -11.432 1.797 -4.671 1.00 91.75 200 GLY A O 1
ATOM 1587 N N . ARG A 1 201 ? -12.638 1.337 -2.810 1.00 95.12 201 ARG A N 1
ATOM 1588 C CA . ARG A 1 201 ? -12.692 2.694 -2.251 1.00 95.12 201 ARG A CA 1
ATOM 1589 C C . ARG A 1 201 ? -11.541 2.902 -1.274 1.00 95.12 201 ARG A C 1
ATOM 1591 O O . ARG A 1 201 ? -11.150 1.974 -0.572 1.00 95.12 201 ARG A O 1
ATOM 1598 N N . LEU A 1 202 ? -10.965 4.103 -1.272 1.00 97.69 202 LEU A N 1
ATOM 1599 C CA . LEU A 1 202 ? -9.884 4.460 -0.351 1.00 97.69 202 LEU A CA 1
ATOM 1600 C C . LEU A 1 202 ? -10.479 4.808 1.017 1.00 97.69 202 LEU A C 1
ATOM 1602 O O . LEU A 1 202 ? -11.423 5.592 1.092 1.00 97.69 202 LEU A O 1
ATOM 1606 N N . CYS A 1 203 ? -9.901 4.266 2.082 1.00 97.94 203 CYS A N 1
ATOM 1607 C CA . CYS A 1 203 ? -10.301 4.530 3.458 1.00 97.94 203 CYS A CA 1
ATOM 1608 C C . CYS A 1 203 ? -9.130 5.126 4.246 1.00 97.94 203 CYS A C 1
ATOM 1610 O O . CYS A 1 203 ? -7.982 4.728 4.047 1.00 97.94 203 CYS A O 1
ATOM 1612 N N . LEU A 1 204 ? -9.430 6.046 5.157 1.00 97.81 204 LEU A N 1
ATOM 1613 C CA . LEU A 1 204 ? -8.519 6.576 6.164 1.00 97.81 204 LEU A CA 1
ATOM 1614 C C . LEU A 1 204 ? -9.032 6.140 7.538 1.00 97.81 204 LEU A C 1
ATOM 1616 O O . LEU A 1 204 ? -10.181 6.391 7.889 1.00 97.81 204 LEU A O 1
ATOM 1620 N N . MET A 1 205 ? -8.169 5.493 8.305 1.00 97.00 205 MET A N 1
ATOM 1621 C CA . MET A 1 205 ? -8.397 5.144 9.701 1.00 97.00 205 MET A CA 1
ATOM 1622 C C . MET A 1 205 ? -7.621 6.122 10.576 1.00 97.00 205 MET A C 1
ATOM 1624 O O . MET A 1 205 ? -6.421 6.313 10.364 1.00 97.00 205 MET A O 1
ATOM 1628 N N . VAL A 1 206 ? -8.303 6.726 11.543 1.00 95.88 206 VAL A N 1
ATOM 1629 C CA . VAL A 1 206 ? -7.718 7.661 12.504 1.00 95.88 206 VAL A CA 1
ATOM 1630 C C . VAL A 1 206 ? -8.043 7.162 13.901 1.00 95.88 206 VAL A C 1
ATOM 1632 O O . VAL A 1 206 ? -9.207 7.152 14.290 1.00 95.88 206 VAL A O 1
ATOM 1635 N N . THR A 1 207 ? -7.028 6.740 14.646 1.00 93.44 207 THR A N 1
ATOM 1636 C CA . THR A 1 207 ? -7.173 6.384 16.056 1.00 93.44 207 THR A CA 1
ATOM 1637 C C . THR A 1 207 ? -6.690 7.542 16.909 1.00 93.44 207 THR A C 1
ATOM 1639 O O . THR A 1 207 ? -5.532 7.947 16.802 1.00 93.44 207 THR A O 1
ATOM 1642 N N . THR A 1 208 ? -7.576 8.068 17.746 1.00 90.94 208 THR A N 1
ATOM 1643 C CA . THR A 1 208 ? -7.276 9.165 18.671 1.00 90.94 208 THR A CA 1
ATOM 1644 C C . THR A 1 208 ? -7.543 8.749 20.099 1.00 90.94 208 THR A C 1
ATOM 1646 O O . THR A 1 208 ? -8.488 8.002 20.358 1.00 90.94 208 THR A O 1
ATOM 1649 N N . GLU A 1 209 ? -6.741 9.269 21.016 1.00 82.81 209 GLU A N 1
ATOM 1650 C CA . GLU A 1 209 ? -6.914 9.064 22.446 1.00 82.81 209 GLU A CA 1
ATOM 1651 C C . GLU A 1 209 ? -7.771 10.199 23.012 1.00 82.81 209 GLU A C 1
ATOM 1653 O O . GLU A 1 209 ? -7.403 11.375 22.984 1.00 82.81 209 GLU A O 1
ATOM 1658 N N . ALA A 1 210 ? -8.956 9.867 23.511 1.00 70.38 210 ALA A N 1
ATOM 1659 C CA . ALA A 1 210 ? -9.798 10.818 24.211 1.00 70.38 210 ALA A CA 1
ATOM 1660 C C . ALA A 1 210 ? -9.249 11.011 25.633 1.00 70.38 210 ALA A C 1
ATOM 1662 O O . ALA A 1 210 ? -9.678 10.343 26.573 1.00 70.38 210 ALA A O 1
ATOM 1663 N N . ALA A 1 211 ? -8.315 11.956 25.789 1.00 62.12 211 ALA A N 1
ATOM 1664 C CA . ALA A 1 211 ? -7.585 12.224 27.037 1.00 62.12 211 ALA A CA 1
ATOM 1665 C C . ALA A 1 211 ? -8.478 12.431 28.281 1.00 62.12 211 ALA A C 1
ATOM 1667 O O . ALA A 1 211 ? -8.048 12.193 29.404 1.00 62.12 211 ALA A O 1
ATOM 1668 N N . ALA A 1 212 ? -9.731 12.861 28.102 1.00 63.12 212 ALA A N 1
ATOM 1669 C CA . ALA A 1 212 ? -10.680 13.053 29.200 1.00 63.12 212 ALA A CA 1
ATOM 1670 C C . ALA A 1 212 ? -11.230 11.741 29.795 1.00 63.12 212 ALA A C 1
ATOM 1672 O O . ALA A 1 212 ? -11.731 11.751 30.918 1.00 63.12 212 ALA A O 1
ATOM 1673 N N . VAL A 1 213 ? -11.188 10.636 29.046 1.00 65.81 213 VAL A N 1
ATOM 1674 C CA . VAL A 1 213 ? -11.819 9.356 29.420 1.00 65.81 213 VAL A CA 1
ATOM 1675 C C . VAL A 1 213 ? -10.906 8.139 29.229 1.00 65.81 213 VAL A C 1
ATOM 1677 O O . VAL A 1 213 ? -11.380 7.019 29.423 1.00 65.81 213 VAL A O 1
ATOM 1680 N N . ASP A 1 214 ? -9.626 8.362 28.898 1.00 71.81 214 ASP A N 1
ATOM 1681 C CA . ASP A 1 214 ? -8.621 7.315 28.632 1.00 71.81 214 ASP A CA 1
ATOM 1682 C C . ASP A 1 214 ? -9.172 6.252 27.665 1.00 71.81 214 ASP A C 1
ATOM 1684 O O . ASP A 1 214 ? -9.242 5.056 27.950 1.00 71.81 214 ASP A O 1
ATOM 1688 N N . GLU A 1 215 ? -9.723 6.733 26.547 1.00 81.81 215 GLU A N 1
ATOM 1689 C CA . GLU A 1 215 ? -10.451 5.910 25.586 1.00 81.81 215 GLU A CA 1
ATOM 1690 C C . GLU A 1 215 ? -9.910 6.126 24.178 1.00 81.81 215 GLU A C 1
ATOM 1692 O O . GLU A 1 215 ? -9.933 7.241 23.655 1.00 81.81 215 GLU A O 1
ATOM 1697 N N . GLU A 1 216 ? -9.466 5.049 23.530 1.00 88.06 216 GLU A N 1
ATOM 1698 C CA . GLU A 1 216 ? -9.136 5.102 22.110 1.00 88.06 216 GLU A CA 1
ATOM 1699 C C . GLU A 1 216 ? -10.405 5.007 21.261 1.00 88.06 216 GLU A C 1
ATOM 1701 O O . GLU A 1 216 ? -11.182 4.051 21.356 1.00 88.06 216 GLU A O 1
ATOM 1706 N N . VAL A 1 217 ? -10.580 5.985 20.377 1.00 92.06 217 VAL A N 1
ATOM 1707 C CA . VAL A 1 217 ? -11.654 6.012 19.386 1.00 92.06 217 VAL A CA 1
ATOM 1708 C C . VAL A 1 217 ? -11.044 5.850 18.003 1.00 92.06 217 VAL A C 1
ATOM 1710 O O . VAL A 1 217 ? -10.153 6.603 17.614 1.00 92.06 217 VAL A O 1
ATOM 1713 N N . LEU A 1 218 ? -11.546 4.876 17.248 1.00 93.88 218 LEU A N 1
ATOM 1714 C CA . LEU A 1 218 ? -11.232 4.698 15.838 1.00 93.88 218 LEU A CA 1
ATOM 1715 C C . LEU A 1 218 ? -12.302 5.372 14.982 1.00 93.88 218 LEU A C 1
ATOM 1717 O O . LEU A 1 218 ? -13.461 4.962 14.985 1.00 93.88 218 LEU A O 1
ATOM 1721 N N . GLU A 1 219 ? -11.902 6.356 14.189 1.00 95.44 219 GLU A N 1
ATOM 1722 C CA . GLU A 1 219 ? -12.715 6.908 13.113 1.00 95.44 219 GLU A CA 1
ATOM 1723 C C . GLU A 1 219 ? -12.317 6.290 11.773 1.00 95.44 219 GLU A C 1
ATOM 1725 O O . GLU A 1 219 ? -11.136 6.247 11.421 1.00 95.44 219 GLU A O 1
ATOM 1730 N N . VAL A 1 220 ? -13.309 5.870 10.990 1.00 96.81 220 VAL A N 1
ATOM 1731 C CA . VAL A 1 220 ? -13.105 5.412 9.614 1.00 96.81 220 VAL A CA 1
ATOM 1732 C C . VAL A 1 220 ? -13.754 6.402 8.662 1.00 96.81 220 VAL A C 1
ATOM 1734 O O . VAL A 1 220 ? -14.962 6.648 8.706 1.00 96.81 220 VAL A O 1
ATOM 1737 N N . TRP A 1 221 ? -12.936 6.946 7.774 1.00 97.75 221 TRP A N 1
ATOM 1738 C CA . TRP A 1 221 ? -13.319 7.857 6.710 1.00 97.75 221 TRP A CA 1
ATOM 1739 C C . TRP A 1 221 ? -13.182 7.146 5.369 1.00 97.75 221 TRP A C 1
ATOM 1741 O O . TRP A 1 221 ? -12.207 6.439 5.131 1.00 97.75 221 TRP A O 1
ATOM 1751 N N . GLU A 1 222 ? -14.135 7.343 4.470 1.00 97.62 222 GLU A N 1
ATOM 1752 C CA . GLU A 1 222 ? -14.111 6.794 3.116 1.00 97.62 222 GLU A CA 1
ATOM 1753 C C . GLU A 1 222 ? -14.050 7.928 2.093 1.00 97.62 222 GLU A C 1
ATOM 1755 O O . GLU A 1 222 ? -14.672 8.979 2.250 1.00 97.62 222 GLU A O 1
ATOM 1760 N N . MET A 1 223 ? -13.298 7.710 1.022 1.00 97.25 223 MET A N 1
ATOM 1761 C CA . MET A 1 223 ? -13.213 8.608 -0.119 1.00 97.25 223 MET A CA 1
ATOM 1762 C C . MET A 1 223 ? -14.495 8.541 -0.960 1.00 97.25 223 MET A C 1
ATOM 1764 O O . MET A 1 223 ? -14.613 7.743 -1.893 1.00 97.25 223 MET A O 1
ATOM 1768 N N . ALA A 1 224 ? -15.454 9.407 -0.643 1.00 95.00 224 ALA A N 1
ATOM 1769 C CA . ALA A 1 224 ? -16.736 9.499 -1.334 1.00 95.00 224 ALA A CA 1
ATOM 1770 C C . ALA A 1 224 ? -16.645 10.187 -2.709 1.00 95.00 224 ALA A C 1
ATOM 1772 O O . ALA A 1 224 ? -17.469 9.933 -3.587 1.00 95.00 224 ALA A O 1
ATOM 1773 N N . GLY A 1 225 ? -15.654 11.062 -2.915 1.00 95.12 225 GLY A N 1
ATOM 1774 C CA . GLY A 1 225 ? -15.427 11.764 -4.182 1.00 95.12 225 GLY A CA 1
ATOM 1775 C C . GLY A 1 225 ? -13.946 11.829 -4.528 1.00 95.12 225 GLY A C 1
ATOM 1776 O O . GLY A 1 225 ? -13.245 12.745 -4.109 1.00 95.12 225 GLY A O 1
ATOM 1777 N N . TYR A 1 226 ? -13.445 10.850 -5.289 1.00 94.75 226 TYR A N 1
ATOM 1778 C CA . TYR A 1 226 ? -12.008 10.752 -5.569 1.00 94.75 226 TYR A CA 1
ATOM 1779 C C . TYR A 1 226 ? -11.480 11.925 -6.400 1.00 94.75 226 TYR A C 1
ATOM 1781 O O . TYR A 1 226 ? -10.372 12.397 -6.148 1.00 94.75 226 TYR A O 1
ATOM 1789 N N . ALA A 1 227 ? -12.235 12.408 -7.389 1.00 92.31 227 ALA A N 1
ATOM 1790 C CA . ALA A 1 227 ? -11.786 13.513 -8.235 1.00 92.31 227 ALA A CA 1
ATOM 1791 C C . ALA A 1 227 ? -11.631 14.805 -7.419 1.00 92.31 227 ALA A C 1
ATOM 1793 O O . ALA A 1 227 ? -10.619 15.490 -7.547 1.00 92.31 227 ALA A O 1
ATOM 1794 N N . GLU A 1 228 ? -12.589 15.065 -6.533 1.00 93.00 228 GLU A N 1
ATOM 1795 C CA . GLU A 1 228 ? -12.665 16.253 -5.685 1.00 93.00 228 GLU A CA 1
ATOM 1796 C C . GLU A 1 228 ? -11.823 16.141 -4.405 1.00 93.00 228 GLU A C 1
ATOM 1798 O O . GLU A 1 228 ? -11.594 17.146 -3.741 1.00 93.00 228 GLU A O 1
ATOM 1803 N N . GLY A 1 229 ? -11.378 14.934 -4.037 1.00 93.12 229 GLY A N 1
ATOM 1804 C CA . GLY A 1 229 ? -10.735 14.677 -2.744 1.00 93.12 229 GLY A CA 1
ATOM 1805 C C . GLY A 1 229 ? -11.715 14.730 -1.567 1.00 93.12 229 GLY A C 1
ATOM 1806 O O . GLY A 1 229 ? -11.320 15.065 -0.454 1.00 93.12 229 GLY A O 1
ATOM 1807 N N . ARG A 1 230 ? -13.002 14.439 -1.807 1.00 95.56 230 ARG A N 1
ATOM 1808 C CA . ARG A 1 230 ? -14.052 14.483 -0.785 1.00 95.56 230 ARG A CA 1
ATOM 1809 C C . ARG A 1 230 ? -14.054 13.202 0.044 1.00 95.56 230 ARG A C 1
ATOM 1811 O O . ARG A 1 230 ? -14.303 12.116 -0.484 1.00 95.56 230 ARG A O 1
ATOM 1818 N N . TRP A 1 231 ? -13.865 13.367 1.346 1.00 97.94 231 TRP A N 1
ATOM 1819 C CA . TRP A 1 231 ? -13.978 12.314 2.348 1.00 97.94 231 TRP A CA 1
ATOM 1820 C C . TRP A 1 231 ? -15.314 12.390 3.088 1.00 97.94 231 TRP A C 1
ATOM 1822 O O . TRP A 1 231 ? -15.865 13.470 3.279 1.00 97.94 231 TRP A O 1
ATOM 1832 N N . GLU A 1 232 ? -15.808 11.243 3.541 1.00 97.31 232 GLU A N 1
ATOM 1833 C CA . GLU A 1 232 ? -16.969 11.126 4.422 1.00 97.31 232 GLU A CA 1
ATOM 1834 C C . GLU A 1 232 ? -16.621 10.231 5.608 1.00 97.31 232 GLU A C 1
ATOM 1836 O O . GLU A 1 232 ? -16.120 9.118 5.426 1.00 97.31 232 GLU A O 1
ATOM 1841 N N . LYS A 1 233 ? -16.922 10.683 6.826 1.00 97.19 233 LYS A N 1
ATOM 1842 C CA . LYS A 1 233 ? -16.827 9.835 8.017 1.00 97.19 233 LYS A CA 1
ATOM 1843 C C . LYS A 1 233 ? -17.916 8.765 7.943 1.00 97.19 233 LYS A C 1
ATOM 1845 O O . LYS A 1 233 ? -19.099 9.094 7.911 1.00 97.19 233 LYS A O 1
ATOM 1850 N N . LYS A 1 234 ? -17.524 7.491 7.911 1.00 95.38 234 LYS A N 1
ATOM 1851 C CA . LYS A 1 234 ? -18.452 6.350 7.862 1.00 95.38 234 LYS A CA 1
ATOM 1852 C C . LYS A 1 234 ? -18.796 5.822 9.246 1.00 95.38 234 LYS A C 1
ATOM 1854 O O . LYS A 1 234 ? -19.939 5.448 9.478 1.00 95.38 234 LYS A O 1
ATOM 1859 N N . MET A 1 235 ? -17.828 5.800 10.159 1.00 94.31 235 MET A N 1
ATOM 1860 C CA . MET A 1 235 ? -18.051 5.364 11.538 1.00 94.31 235 MET A CA 1
ATOM 1861 C C . MET A 1 235 ? -17.036 5.971 12.503 1.00 94.31 235 MET A C 1
ATOM 1863 O O . MET A 1 235 ? -15.950 6.392 12.101 1.00 94.31 235 MET A O 1
ATOM 1867 N N . ALA A 1 236 ? -17.408 5.977 13.779 1.00 94.19 236 ALA A N 1
ATOM 1868 C CA . ALA A 1 236 ? -16.529 6.203 14.914 1.00 94.19 236 ALA A CA 1
ATOM 1869 C C . ALA A 1 236 ? -16.856 5.136 15.966 1.00 94.19 236 ALA A C 1
ATOM 1871 O O . ALA A 1 236 ? -18.024 4.968 16.318 1.00 94.19 236 ALA A O 1
ATOM 1872 N N . VAL A 1 237 ? -15.852 4.385 16.411 1.00 92.12 237 VAL A N 1
ATOM 1873 C CA . VAL A 1 237 ? -16.025 3.211 17.274 1.00 92.12 237 VAL A CA 1
ATOM 1874 C C . VAL A 1 237 ? -15.068 3.301 18.455 1.00 92.12 237 VAL A C 1
ATOM 1876 O O . VAL A 1 237 ? -13.882 3.576 18.278 1.00 92.12 237 VAL A O 1
ATOM 1879 N N . SER A 1 238 ? -15.588 3.053 19.655 1.00 90.25 238 SER A N 1
ATOM 1880 C CA . SER A 1 238 ? -14.784 2.897 20.868 1.00 90.25 238 SER A CA 1
ATOM 1881 C C . SER A 1 238 ? -14.006 1.585 20.829 1.00 90.25 238 SER A C 1
ATOM 1883 O O . SER A 1 238 ? -14.593 0.522 20.619 1.00 90.25 238 SER A O 1
ATOM 1885 N N . LEU A 1 239 ? -12.699 1.636 21.083 1.00 88.56 239 LEU A N 1
ATOM 1886 C CA . LEU A 1 239 ? -11.864 0.440 21.213 1.00 88.56 239 LEU A CA 1
ATOM 1887 C C . LEU A 1 239 ? -11.784 -0.074 22.656 1.00 88.56 239 LEU A C 1
ATOM 1889 O O . LEU A 1 239 ? -11.166 -1.109 22.897 1.00 88.56 239 LEU A O 1
ATOM 1893 N N . LYS A 1 240 ? -12.452 0.584 23.611 1.00 86.56 240 LYS A N 1
ATOM 1894 C CA . LYS A 1 240 ? -12.373 0.263 25.043 1.00 86.56 240 LYS A CA 1
ATOM 1895 C C . LYS A 1 240 ? -12.756 -1.177 25.362 1.00 86.56 240 LYS A C 1
ATOM 1897 O O . LYS A 1 240 ? -12.061 -1.854 26.113 1.00 86.56 240 LYS A O 1
ATOM 1902 N N . SER A 1 241 ? -13.856 -1.665 24.787 1.00 83.75 241 SER A N 1
ATOM 1903 C CA . SER A 1 241 ? -14.303 -3.048 25.000 1.00 83.75 241 SER A CA 1
ATOM 1904 C C . SER A 1 241 ? -13.293 -4.060 24.464 1.00 83.75 241 SER A C 1
ATOM 1906 O O . SER A 1 241 ? -13.043 -5.073 25.110 1.00 83.75 241 SER A O 1
ATOM 1908 N N . LEU A 1 242 ? -12.686 -3.766 23.312 1.00 85.38 242 LEU A N 1
ATOM 1909 C CA . LEU A 1 242 ? -11.673 -4.623 22.709 1.00 85.38 242 LEU A CA 1
ATOM 1910 C C . LEU A 1 242 ? -10.377 -4.619 23.539 1.00 85.38 242 LEU A C 1
ATOM 1912 O O . LEU A 1 242 ? -9.831 -5.678 23.829 1.00 85.38 242 LEU A O 1
ATOM 1916 N N . GLN A 1 243 ? -9.929 -3.450 24.001 1.00 86.19 243 GLN A N 1
ATOM 1917 C CA . GLN A 1 243 ? -8.769 -3.311 24.888 1.00 86.19 243 GLN A CA 1
ATOM 1918 C C . GLN A 1 243 ? -8.979 -4.000 26.243 1.00 86.19 243 GLN A C 1
ATOM 1920 O O . GLN A 1 243 ? -8.059 -4.621 26.764 1.00 86.19 243 GLN A O 1
ATOM 1925 N N . ALA A 1 244 ? -10.186 -3.945 26.810 1.00 85.00 244 ALA A N 1
ATOM 1926 C CA . ALA A 1 244 ? -10.500 -4.652 28.051 1.00 85.00 244 ALA A CA 1
ATOM 1927 C C . ALA A 1 244 ? -10.420 -6.181 27.892 1.00 85.00 244 ALA A C 1
ATOM 1929 O O . ALA A 1 244 ? -10.078 -6.875 28.847 1.00 85.00 244 ALA A O 1
ATOM 1930 N N . GLN A 1 245 ? -10.731 -6.699 26.699 1.00 82.00 245 GLN A N 1
ATOM 1931 C CA . GLN A 1 245 ? -10.689 -8.130 26.405 1.00 82.00 245 GLN A CA 1
ATOM 1932 C C . GLN A 1 245 ? -9.270 -8.618 26.064 1.00 82.00 245 GLN A C 1
ATOM 1934 O O . GLN A 1 245 ? -8.865 -9.684 26.520 1.00 82.00 245 GLN A O 1
ATOM 1939 N N . GLU A 1 246 ? -8.508 -7.840 25.289 1.00 82.56 246 GLU A N 1
ATOM 1940 C CA . GLU A 1 246 ? -7.247 -8.289 24.671 1.00 82.56 246 GLU A CA 1
ATOM 1941 C C . GLU A 1 246 ? -5.987 -7.559 25.179 1.00 82.56 246 GLU A C 1
ATOM 1943 O O . GLU A 1 246 ? -4.860 -7.973 24.890 1.00 82.56 246 GLU A O 1
ATOM 1948 N N . GLY A 1 247 ? -6.157 -6.484 25.950 1.00 78.19 247 GLY A N 1
ATOM 1949 C CA . GLY A 1 247 ? -5.094 -5.593 26.410 1.00 78.19 247 GLY A CA 1
ATOM 1950 C C . GLY A 1 247 ? -4.666 -4.541 25.377 1.00 78.19 247 GLY A C 1
ATOM 1951 O O . GLY A 1 247 ? -5.125 -4.503 24.237 1.00 78.19 247 GLY A O 1
ATOM 1952 N N . ASN A 1 248 ? -3.722 -3.684 25.775 1.00 72.56 248 ASN A N 1
ATOM 1953 C CA . ASN A 1 248 ? -3.294 -2.516 24.985 1.00 72.56 248 ASN A CA 1
ATOM 1954 C C . ASN A 1 248 ? -2.229 -2.828 23.914 1.00 72.56 248 ASN A C 1
ATOM 1956 O O . ASN A 1 248 ? -1.701 -1.920 23.283 1.00 72.56 248 ASN A O 1
ATOM 1960 N N . ALA A 1 249 ? -1.870 -4.099 23.712 1.00 76.62 249 ALA A N 1
ATOM 1961 C CA . ALA A 1 249 ? -0.782 -4.497 22.812 1.00 76.62 249 ALA A CA 1
ATOM 1962 C C . ALA A 1 249 ? -1.231 -4.770 21.361 1.00 76.62 249 ALA A C 1
ATOM 1964 O O . ALA A 1 249 ? -0.458 -5.327 20.581 1.00 76.62 249 ALA A O 1
ATOM 1965 N N . MET A 1 250 ? -2.473 -4.435 21.003 1.00 84.94 250 MET A N 1
ATOM 1966 C CA . MET A 1 250 ? -3.004 -4.664 19.658 1.00 84.94 250 MET A CA 1
ATOM 1967 C C . MET A 1 250 ? -2.590 -3.558 18.698 1.00 84.94 250 MET A C 1
ATOM 1969 O O . MET A 1 250 ? -2.665 -2.371 19.019 1.00 84.94 250 MET A O 1
ATOM 1973 N N . ILE A 1 251 ? -2.241 -3.949 17.479 1.00 87.44 251 ILE A N 1
ATOM 1974 C CA . ILE A 1 251 ? -1.942 -3.015 16.402 1.00 87.44 251 ILE A CA 1
ATOM 1975 C C . ILE A 1 251 ? -3.002 -3.198 15.320 1.00 87.44 251 ILE A C 1
ATOM 1977 O O . ILE A 1 251 ? -3.181 -4.281 14.772 1.00 87.44 251 ILE A O 1
ATOM 1981 N N . LEU A 1 252 ? -3.741 -2.128 15.027 1.00 91.06 252 LEU A N 1
ATOM 1982 C CA . LEU A 1 252 ? -4.670 -2.094 13.903 1.00 91.06 252 LEU A CA 1
ATOM 1983 C C . LEU A 1 252 ? -3.859 -1.985 12.610 1.00 91.06 252 LEU A C 1
ATOM 1985 O O . LEU A 1 252 ? -3.146 -1.003 12.439 1.00 91.06 252 LEU A O 1
ATOM 1989 N N . GLN A 1 253 ? -3.997 -2.949 11.703 1.00 90.31 253 GLN A N 1
ATOM 1990 C CA . GLN A 1 253 ? -3.172 -3.042 10.492 1.00 90.31 253 GLN A CA 1
ATOM 1991 C C . GLN A 1 253 ? -3.934 -2.672 9.217 1.00 90.31 253 GLN A C 1
ATOM 1993 O O . GLN A 1 253 ? -3.379 -2.049 8.315 1.00 90.31 253 GLN A O 1
ATOM 1998 N N . ASP A 1 254 ? -5.195 -3.096 9.097 1.00 92.69 254 ASP A N 1
ATOM 1999 C CA . ASP A 1 254 ? -5.991 -2.910 7.878 1.00 92.69 254 ASP A CA 1
ATOM 2000 C C . ASP A 1 254 ? -7.502 -3.034 8.180 1.00 92.69 254 ASP A C 1
ATOM 2002 O O . ASP A 1 254 ? -7.906 -3.449 9.266 1.00 92.69 254 ASP A O 1
ATOM 2006 N N . LEU A 1 255 ? -8.353 -2.713 7.204 1.00 92.81 255 LEU A N 1
ATOM 2007 C CA . LEU A 1 255 ? -9.778 -3.054 7.190 1.00 92.81 255 LEU A CA 1
ATOM 2008 C C . LEU A 1 255 ? -9.996 -4.273 6.303 1.00 92.81 255 LEU A C 1
ATOM 2010 O O . LEU A 1 255 ? -9.639 -4.258 5.128 1.00 92.81 255 LEU A O 1
ATOM 2014 N N . TYR A 1 256 ? -10.602 -5.326 6.827 1.00 88.94 256 TYR A N 1
ATOM 2015 C CA . TYR A 1 256 ? -10.971 -6.500 6.043 1.00 88.94 256 TYR A CA 1
ATOM 2016 C C . TYR A 1 256 ? -12.232 -6.254 5.202 1.00 88.94 256 TYR A C 1
ATOM 2018 O O . TYR A 1 256 ? -12.257 -6.563 4.011 1.00 88.94 256 TYR A O 1
ATOM 2026 N N . SER A 1 257 ? -13.243 -5.638 5.813 1.00 90.38 257 SER A N 1
ATOM 2027 C CA . SER A 1 257 ? -14.462 -5.116 5.181 1.00 90.38 257 SER A CA 1
ATOM 2028 C C . SER A 1 257 ? -14.756 -3.717 5.734 1.00 90.38 257 SER A C 1
ATOM 2030 O O . SER A 1 257 ? -13.939 -3.152 6.457 1.00 90.38 257 SER A O 1
ATOM 2032 N N . SER A 1 258 ? -15.910 -3.132 5.406 1.00 88.69 258 SER A N 1
ATOM 2033 C CA . SER A 1 258 ? -16.301 -1.816 5.933 1.00 88.69 258 SER A CA 1
ATOM 2034 C C . SER A 1 258 ? -16.426 -1.790 7.457 1.00 88.69 258 SER A C 1
ATOM 2036 O O . SER A 1 258 ? -16.231 -0.744 8.056 1.00 88.69 258 SER A O 1
ATOM 2038 N N . ASP A 1 259 ? -16.763 -2.924 8.062 1.00 90.88 259 ASP A N 1
ATOM 2039 C CA . ASP A 1 259 ? -17.141 -3.118 9.463 1.00 90.88 259 ASP A CA 1
ATOM 2040 C C . ASP A 1 259 ? -16.234 -4.102 10.216 1.00 90.88 259 ASP A C 1
ATOM 2042 O O . ASP A 1 259 ? -16.396 -4.277 11.422 1.00 90.88 259 ASP A O 1
ATOM 2046 N N . VAL A 1 260 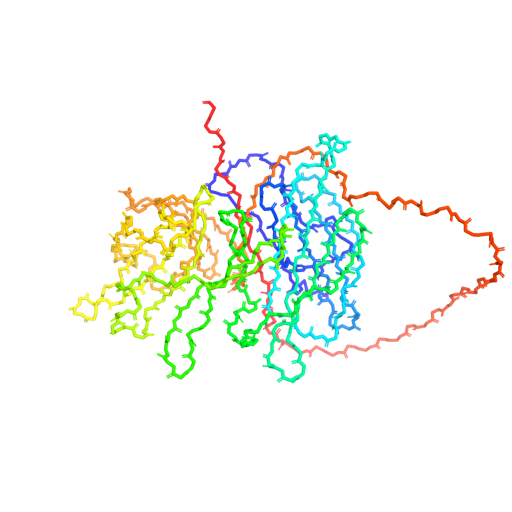? -15.267 -4.722 9.535 1.00 92.75 260 VAL A N 1
ATOM 2047 C CA . VAL A 1 260 ? -14.331 -5.666 10.146 1.00 92.75 260 VAL A CA 1
ATOM 2048 C C . VAL A 1 260 ? -12.908 -5.142 10.023 1.00 92.75 260 VAL A C 1
ATOM 2050 O O . VAL A 1 260 ? -12.388 -4.993 8.915 1.00 92.75 260 VAL A O 1
ATOM 2053 N N . ALA A 1 261 ? -12.252 -4.914 11.156 1.00 93.25 261 ALA A N 1
ATOM 2054 C CA . ALA A 1 261 ? -10.830 -4.602 11.218 1.00 93.25 261 ALA A CA 1
ATOM 2055 C C . ALA A 1 261 ? -9.962 -5.852 11.230 1.00 93.25 261 ALA A C 1
ATOM 2057 O O . ALA A 1 261 ? -10.366 -6.906 11.712 1.00 93.25 261 ALA A O 1
ATOM 2058 N N . PHE A 1 262 ? -8.737 -5.687 10.749 1.00 92.81 262 PHE A N 1
ATOM 2059 C CA . PHE A 1 262 ? -7.664 -6.650 10.877 1.00 92.81 262 PHE A CA 1
ATOM 2060 C C . PHE A 1 262 ? -6.596 -6.103 11.829 1.00 92.81 262 PHE A C 1
ATOM 2062 O O . PHE A 1 262 ? -6.034 -5.030 11.586 1.00 92.81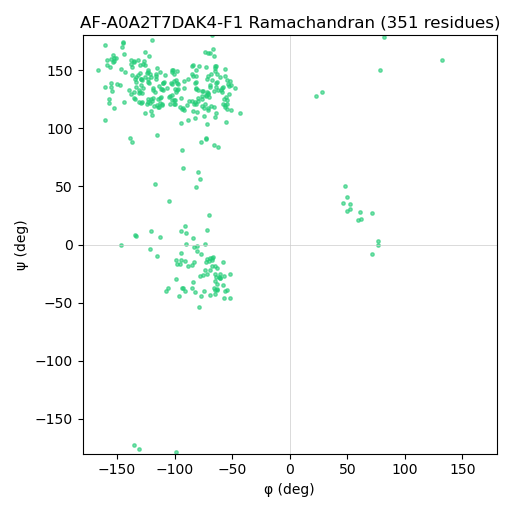 262 PHE A O 1
ATOM 2069 N N . LEU A 1 263 ? -6.329 -6.837 12.908 1.00 91.25 263 LEU A N 1
ATOM 2070 C CA . LEU A 1 263 ? -5.358 -6.472 13.936 1.00 91.25 263 LEU A CA 1
ATOM 2071 C C . LEU A 1 263 ? -4.356 -7.604 14.163 1.00 91.25 263 LEU A C 1
ATOM 2073 O O . LEU A 1 263 ? -4.648 -8.773 13.900 1.00 91.25 263 LEU A O 1
ATOM 2077 N N . ASP A 1 264 ? -3.190 -7.266 14.698 1.00 87.69 264 ASP A N 1
ATOM 2078 C CA . ASP A 1 264 ? -2.204 -8.238 15.154 1.00 87.69 264 ASP A CA 1
ATOM 2079 C C . ASP A 1 264 ? -1.671 -7.939 16.556 1.00 87.69 264 ASP A C 1
ATOM 2081 O O . ASP A 1 264 ? -1.743 -6.822 17.074 1.00 87.69 264 ASP A O 1
ATOM 2085 N N . THR A 1 265 ? -1.132 -8.989 17.171 1.00 83.38 265 THR A N 1
ATOM 2086 C CA . THR A 1 265 ? -0.338 -8.939 18.397 1.00 83.38 265 THR A CA 1
ATOM 2087 C C . THR A 1 265 ? 0.949 -9.754 18.203 1.00 83.38 265 THR A C 1
ATOM 2089 O O . THR A 1 265 ? 1.202 -10.304 17.132 1.00 83.38 265 THR A O 1
ATOM 2092 N N . PHE A 1 266 ? 1.767 -9.897 19.251 1.00 73.31 266 PHE A N 1
ATOM 2093 C CA . PHE A 1 266 ? 3.046 -10.618 19.198 1.00 73.31 266 PHE A CA 1
ATOM 2094 C C . PHE A 1 266 ? 2.987 -12.090 18.750 1.00 73.31 266 PHE A C 1
ATOM 2096 O O . PHE A 1 266 ? 4.046 -12.638 18.469 1.00 73.31 266 PHE A O 1
ATOM 2103 N N . CYS A 1 267 ? 1.816 -12.743 18.724 1.00 78.69 267 CYS A N 1
ATOM 2104 C CA . CYS A 1 267 ? 1.701 -14.180 18.410 1.00 78.69 267 CYS A CA 1
ATOM 2105 C C . CYS A 1 267 ? 0.417 -14.574 17.659 1.00 78.69 267 CYS A C 1
ATOM 2107 O O . CYS A 1 267 ? 0.196 -15.754 17.387 1.00 78.69 267 CYS A O 1
ATOM 2109 N N . ARG A 1 268 ? -0.477 -13.630 17.366 1.00 85.88 268 ARG A N 1
ATOM 2110 C CA . ARG A 1 268 ? -1.761 -13.923 16.720 1.00 85.88 268 ARG A CA 1
ATOM 2111 C C . ARG A 1 268 ? -2.225 -12.749 15.887 1.00 85.88 268 ARG A C 1
ATOM 2113 O O . ARG A 1 268 ? -1.803 -11.611 16.084 1.00 85.88 268 ARG A O 1
ATOM 2120 N N . VAL A 1 269 ? -3.125 -13.059 14.975 1.00 89.62 269 VAL A N 1
ATOM 2121 C CA . VAL A 1 269 ? -3.845 -12.086 14.169 1.00 89.62 269 VAL A CA 1
ATOM 2122 C C . VAL A 1 269 ? -5.333 -12.278 14.367 1.00 89.62 269 VAL A C 1
ATOM 2124 O O . VAL A 1 269 ? -5.787 -13.391 14.634 1.00 89.62 269 VAL A O 1
ATOM 2127 N N . MET A 1 270 ? -6.088 -11.197 14.249 1.00 91.06 270 MET A N 1
ATOM 2128 C CA . MET A 1 270 ? -7.503 -11.188 14.574 1.00 91.06 270 MET A CA 1
ATOM 2129 C C . MET A 1 270 ? -8.306 -10.313 13.626 1.00 91.06 270 MET A C 1
ATOM 2131 O O . MET A 1 270 ? -7.840 -9.292 13.119 1.00 91.06 270 MET A O 1
ATOM 2135 N N . TRP A 1 271 ? -9.544 -10.737 13.416 1.00 92.81 271 TRP A N 1
ATOM 2136 C CA . TRP A 1 271 ? -10.561 -9.984 12.713 1.00 92.81 271 TRP A CA 1
ATOM 2137 C C . TRP A 1 271 ? -11.622 -9.566 13.711 1.00 92.81 271 TRP A C 1
ATOM 2139 O O . TRP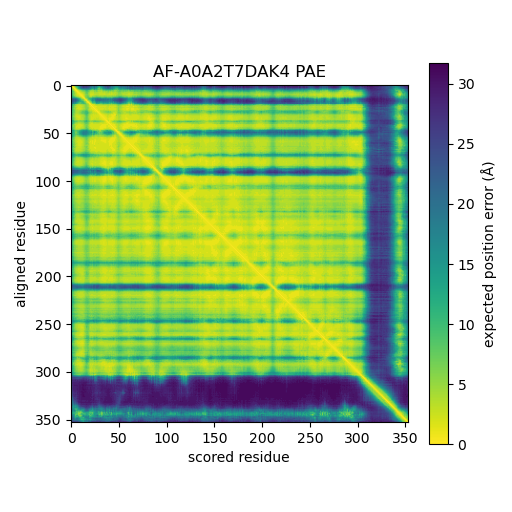 A 1 271 ? -12.244 -10.432 14.325 1.00 92.81 271 TRP A O 1
ATOM 2149 N N . TYR A 1 272 ? -11.832 -8.263 13.855 1.00 92.00 272 TYR A N 1
ATOM 2150 C CA . TYR A 1 272 ? -12.787 -7.707 14.805 1.00 92.00 272 TYR A CA 1
ATOM 2151 C C . TYR A 1 272 ? -13.937 -7.019 14.078 1.00 92.00 272 TYR A C 1
ATOM 2153 O O . TYR A 1 272 ? -13.720 -6.062 13.340 1.00 92.00 272 TYR A O 1
ATOM 2161 N N . ASP A 1 273 ? -15.150 -7.520 14.289 1.00 92.12 273 ASP A N 1
ATOM 2162 C CA . ASP A 1 273 ? -16.396 -6.946 13.785 1.00 92.12 273 ASP A CA 1
ATOM 2163 C C . ASP A 1 273 ? -16.848 -5.822 14.723 1.00 92.12 273 ASP A C 1
ATOM 2165 O O . ASP A 1 273 ? -17.304 -6.076 15.843 1.00 92.12 273 ASP A O 1
ATOM 2169 N N . PHE A 1 274 ? -16.733 -4.581 14.252 1.00 89.12 274 PHE A N 1
ATOM 2170 C CA . PHE A 1 274 ? -17.071 -3.382 15.015 1.00 89.12 274 PHE A CA 1
ATOM 2171 C C . PHE A 1 274 ? -18.555 -3.288 15.373 1.00 89.12 274 PHE A C 1
ATOM 2173 O O . PHE A 1 274 ? -18.906 -2.662 16.370 1.00 89.12 274 PHE A O 1
ATOM 2180 N N . LEU A 1 275 ? -19.436 -3.878 14.563 1.00 87.31 275 LEU A N 1
ATOM 2181 C CA . LEU A 1 275 ? -20.882 -3.782 14.751 1.00 87.31 275 LEU A CA 1
ATOM 2182 C C . LEU A 1 275 ? -21.387 -4.837 15.729 1.00 87.31 275 LEU A C 1
ATOM 2184 O O . LEU A 1 275 ? -22.311 -4.588 16.503 1.00 87.31 275 LEU A O 1
ATOM 2188 N N . ARG A 1 276 ? -20.803 -6.034 15.678 1.00 88.31 276 ARG A N 1
ATOM 2189 C CA . ARG A 1 276 ? -21.226 -7.179 16.493 1.00 88.31 276 ARG A CA 1
ATOM 2190 C C . ARG A 1 276 ? -20.374 -7.379 17.738 1.00 88.31 276 ARG A C 1
ATOM 2192 O O . ARG A 1 276 ? -20.758 -8.192 18.578 1.00 88.31 276 ARG A O 1
ATOM 2199 N N . GLY A 1 277 ? -19.222 -6.716 17.834 1.00 87.19 277 GLY A N 1
ATOM 2200 C CA . GLY A 1 277 ? -18.239 -6.934 18.894 1.00 87.19 277 GLY A CA 1
ATOM 2201 C C . GLY A 1 277 ? -17.694 -8.364 18.905 1.00 87.19 277 GLY A C 1
ATOM 2202 O O . GLY A 1 277 ? -17.356 -8.887 19.963 1.00 87.19 277 GLY A O 1
ATOM 2203 N N . LYS A 1 278 ? -17.679 -9.034 17.746 1.00 88.75 278 LYS A N 1
ATOM 2204 C CA . LYS A 1 278 ? -17.222 -10.423 17.606 1.00 88.75 278 LYS A CA 1
ATOM 2205 C C . LYS A 1 278 ? -15.821 -10.464 17.025 1.00 88.75 278 LYS A C 1
ATOM 2207 O O . LYS A 1 278 ? -15.462 -9.620 16.211 1.00 88.75 278 LYS A O 1
ATOM 2212 N N . MET A 1 279 ? -15.068 -11.492 17.401 1.00 89.62 279 MET A N 1
ATOM 2213 C CA . MET A 1 279 ? -13.701 -11.685 16.943 1.00 89.62 279 MET A CA 1
ATOM 2214 C C . MET A 1 279 ? -13.488 -13.096 16.397 1.00 89.62 279 MET A C 1
ATOM 2216 O O . MET A 1 279 ? -14.024 -14.065 16.936 1.00 89.62 279 MET A O 1
ATOM 2220 N N . ALA A 1 280 ? -12.693 -13.200 15.337 1.00 90.38 280 ALA A N 1
ATOM 2221 C CA . ALA A 1 280 ? -12.054 -14.438 14.906 1.00 90.38 280 ALA A CA 1
ATOM 2222 C C . ALA A 1 280 ? -10.536 -14.263 15.019 1.00 90.38 280 ALA A C 1
ATOM 2224 O O . ALA A 1 280 ? -10.039 -13.170 14.757 1.00 90.38 280 ALA A O 1
ATOM 2225 N N . GLU A 1 281 ? -9.797 -15.310 15.379 1.00 90.19 281 GLU A N 1
ATOM 2226 C CA . GLU A 1 281 ? -8.343 -15.235 15.550 1.00 90.19 281 GLU A CA 1
ATOM 2227 C C . GLU A 1 281 ? -7.620 -16.448 14.965 1.00 90.19 281 GLU A C 1
ATOM 2229 O O . GLU A 1 281 ? -8.187 -17.533 14.821 1.00 90.19 281 GLU A O 1
ATOM 2234 N N . VAL A 1 282 ? -6.354 -16.237 14.611 1.00 88.00 282 VAL A N 1
ATOM 2235 C CA . VAL A 1 282 ? -5.435 -17.264 14.119 1.00 88.00 282 VAL A CA 1
ATOM 2236 C C . VAL A 1 282 ? -4.074 -17.046 14.774 1.00 88.00 282 VAL A C 1
ATOM 2238 O O . VAL A 1 282 ? -3.526 -15.942 14.735 1.00 88.00 282 VAL A O 1
ATOM 2241 N N . GLU A 1 283 ? -3.507 -18.103 15.354 1.00 86.06 283 GLU A N 1
ATOM 2242 C CA . GLU A 1 283 ? -2.134 -18.079 15.860 1.00 86.06 283 GLU A CA 1
ATOM 2243 C C . GLU A 1 283 ? -1.132 -18.001 14.705 1.00 86.06 283 GLU A C 1
ATOM 2245 O O . GLU A 1 283 ? -1.238 -18.716 13.705 1.00 86.06 283 GLU A O 1
ATOM 2250 N N . VAL A 1 284 ? -0.124 -17.143 14.855 1.00 81.12 284 VAL A N 1
ATOM 2251 C CA . VAL A 1 284 ? 0.960 -16.983 13.884 1.00 81.12 284 VAL A CA 1
ATOM 2252 C C . VAL A 1 284 ? 2.304 -17.092 14.584 1.00 81.12 284 VAL A C 1
ATOM 2254 O O . VAL A 1 284 ? 2.518 -16.583 15.680 1.00 81.12 284 VAL A O 1
ATOM 2257 N N . ASN A 1 285 ? 3.264 -17.737 13.929 1.00 74.88 285 ASN A N 1
ATOM 2258 C CA . ASN A 1 285 ? 4.603 -17.904 14.486 1.00 74.88 285 ASN A CA 1
ATOM 2259 C C . ASN A 1 285 ? 5.518 -16.759 14.014 1.00 74.88 285 ASN A C 1
ATOM 2261 O O . ASN A 1 285 ? 6.453 -16.953 13.222 1.00 74.88 285 ASN A O 1
ATOM 2265 N N . HIS A 1 286 ? 5.194 -15.545 14.467 1.00 69.50 286 HIS A N 1
ATOM 2266 C CA . HIS A 1 286 ? 5.882 -14.302 14.125 1.00 69.50 286 HIS A CA 1
ATOM 2267 C C . HIS A 1 286 ? 6.105 -13.445 15.363 1.00 69.50 286 HIS A C 1
ATOM 2269 O O . HIS A 1 286 ? 5.150 -13.089 16.022 1.00 69.50 286 HIS A O 1
ATOM 2275 N N . VAL A 1 287 ? 7.349 -13.033 15.620 1.00 66.50 287 VAL A N 1
ATOM 2276 C CA . VAL A 1 287 ? 7.670 -12.118 16.735 1.00 66.50 287 VAL A CA 1
ATOM 2277 C C . VAL A 1 287 ? 7.317 -10.660 16.400 1.00 66.50 287 VAL A C 1
ATOM 2279 O O . VAL A 1 287 ? 7.100 -9.843 17.288 1.00 66.50 287 VAL A O 1
ATOM 2282 N N . CYS A 1 288 ? 7.317 -10.306 15.112 1.00 68.88 288 CYS A N 1
ATOM 2283 C CA . CYS A 1 288 ? 6.996 -8.966 14.625 1.00 68.88 288 CYS A CA 1
ATOM 2284 C C . CYS A 1 288 ? 6.544 -9.045 13.162 1.00 68.88 288 CYS A C 1
ATOM 2286 O O . CYS A 1 288 ? 7.289 -9.530 12.297 1.00 68.88 288 CYS A O 1
ATOM 2288 N N . ILE A 1 289 ? 5.330 -8.570 12.889 1.00 76.88 289 ILE A N 1
ATOM 2289 C CA . ILE A 1 289 ? 4.803 -8.412 11.535 1.00 76.88 289 ILE A CA 1
ATOM 2290 C C . ILE A 1 289 ? 5.288 -7.064 11.000 1.00 76.88 289 ILE A C 1
ATOM 2292 O O . ILE A 1 289 ? 5.089 -6.026 11.619 1.00 76.88 289 ILE A O 1
ATOM 2296 N N . GLN A 1 290 ? 5.978 -7.078 9.858 1.00 77.50 290 GLN A N 1
ATOM 2297 C CA . GLN A 1 290 ? 6.522 -5.855 9.254 1.00 77.50 290 GLN A CA 1
ATOM 2298 C C . GLN A 1 290 ? 5.648 -5.298 8.144 1.00 77.50 290 GLN A C 1
ATOM 2300 O O . GLN A 1 290 ? 5.719 -4.110 7.851 1.00 77.50 290 GLN A O 1
ATOM 2305 N N . ARG A 1 291 ? 4.918 -6.174 7.449 1.00 86.31 291 ARG A N 1
ATOM 2306 C CA . ARG A 1 291 ? 4.091 -5.812 6.300 1.00 86.31 291 ARG A CA 1
ATOM 2307 C C . ARG A 1 291 ? 2.873 -6.702 6.238 1.00 86.31 291 ARG A C 1
ATOM 2309 O O . ARG A 1 291 ? 3.007 -7.917 6.362 1.00 86.31 291 ARG A O 1
ATOM 2316 N N . VAL A 1 292 ? 1.729 -6.103 5.948 1.00 87.88 292 VAL A N 1
ATOM 2317 C CA . VAL A 1 292 ? 0.466 -6.806 5.753 1.00 87.88 292 VAL A CA 1
ATOM 2318 C C . VAL A 1 292 ? -0.033 -6.526 4.341 1.00 87.88 292 VAL A C 1
ATOM 2320 O O . VAL A 1 292 ? -0.174 -5.378 3.936 1.00 87.88 292 VAL A O 1
ATOM 2323 N N . PHE A 1 293 ? -0.261 -7.576 3.559 1.00 90.00 293 PHE A N 1
ATOM 2324 C CA . PHE A 1 293 ? -0.776 -7.469 2.198 1.00 90.00 293 PHE A CA 1
ATOM 2325 C C . PHE A 1 293 ? -2.135 -8.153 2.104 1.00 90.00 293 PHE A C 1
ATOM 2327 O O . PHE A 1 293 ? -2.271 -9.319 2.463 1.00 90.00 293 PHE A O 1
ATOM 2334 N N . LYS A 1 294 ? -3.124 -7.478 1.518 1.00 87.38 294 LYS A N 1
ATOM 2335 C CA . LYS A 1 294 ? -4.316 -8.159 0.999 1.00 87.38 294 LYS A CA 1
ATOM 2336 C C . LYS A 1 294 ? -3.943 -8.987 -0.225 1.00 87.38 294 LYS A C 1
ATOM 2338 O O . LYS A 1 294 ? -3.212 -8.513 -1.099 1.00 87.38 294 LYS A O 1
ATOM 2343 N N . TYR A 1 295 ? -4.460 -10.204 -0.311 1.00 86.19 295 TYR A N 1
ATOM 2344 C CA . TYR A 1 295 ? -4.210 -11.107 -1.426 1.00 86.19 295 TYR A CA 1
ATOM 2345 C C . TYR A 1 295 ? -5.448 -11.918 -1.748 1.00 86.19 295 TYR A C 1
ATOM 2347 O O . TYR A 1 295 ? -5.932 -12.685 -0.929 1.00 86.19 295 TYR A O 1
ATOM 2355 N N . GLU A 1 296 ? -5.895 -11.808 -2.987 1.00 84.19 296 GLU A N 1
ATOM 2356 C CA . GLU A 1 296 ? -6.970 -12.605 -3.546 1.00 84.19 296 GLU A CA 1
ATOM 2357 C C . GLU A 1 296 ? -6.428 -13.312 -4.790 1.00 84.19 296 GLU A C 1
ATOM 2359 O O . GLU A 1 296 ? -5.589 -12.789 -5.519 1.00 84.19 296 GLU A O 1
ATOM 2364 N N . SER A 1 297 ? -6.827 -14.551 -5.037 1.00 82.88 297 SER A N 1
ATOM 2365 C CA . SER A 1 297 ? -6.369 -15.244 -6.236 1.00 82.88 297 SER A CA 1
ATOM 2366 C C . SER A 1 297 ? -7.342 -16.327 -6.631 1.00 82.88 297 SER A C 1
ATOM 2368 O O . SER A 1 297 ? -7.794 -17.104 -5.797 1.00 82.88 297 SER A O 1
ATOM 2370 N N . ASP A 1 298 ? -7.573 -16.436 -7.932 1.00 83.69 298 ASP A N 1
ATOM 2371 C CA . ASP A 1 298 ? -8.077 -17.664 -8.526 1.00 83.69 298 ASP A CA 1
ATOM 2372 C C . ASP A 1 298 ? -6.967 -18.741 -8.575 1.00 83.69 298 ASP A C 1
ATOM 2374 O O . ASP A 1 298 ? -5.771 -18.451 -8.425 1.00 83.69 298 ASP A O 1
ATOM 2378 N N . LEU A 1 299 ? -7.369 -19.991 -8.818 1.00 84.44 299 LEU A N 1
ATOM 2379 C CA . LEU A 1 299 ? -6.471 -21.133 -9.028 1.00 84.44 299 LEU A CA 1
ATOM 2380 C C . LEU A 1 299 ? -6.109 -21.335 -10.514 1.00 84.44 299 LEU A C 1
ATOM 2382 O O . LEU A 1 299 ? -5.635 -22.402 -10.899 1.00 84.44 299 LEU A O 1
ATOM 2386 N N . ILE A 1 300 ? -6.346 -20.338 -11.373 1.00 84.44 300 ILE A N 1
ATOM 2387 C CA . ILE A 1 300 ? -6.120 -20.438 -12.818 1.00 84.44 300 ILE A CA 1
ATOM 2388 C C . ILE A 1 300 ? -4.666 -20.057 -13.124 1.00 84.44 300 ILE A C 1
ATOM 2390 O O . ILE A 1 300 ? -4.239 -18.945 -12.793 1.00 84.44 300 ILE A O 1
ATOM 2394 N N . PRO A 1 301 ? -3.872 -20.926 -13.774 1.00 84.31 301 PRO A N 1
ATOM 2395 C CA . PRO A 1 301 ? -2.511 -20.585 -14.163 1.00 84.31 301 PRO A CA 1
ATOM 2396 C C . PRO A 1 301 ? -2.436 -19.306 -15.003 1.00 84.31 301 PRO A C 1
ATOM 2398 O O . PRO A 1 301 ? -3.270 -19.052 -15.870 1.00 84.31 301 PRO A O 1
ATOM 2401 N N . CYS A 1 302 ? -1.403 -18.506 -14.752 1.00 83.62 302 CYS A N 1
ATOM 2402 C CA . CYS A 1 302 ? -1.159 -17.240 -15.424 1.00 83.62 302 CYS A CA 1
ATOM 2403 C C . CYS A 1 302 ? 0.174 -17.270 -16.182 1.00 83.62 302 CYS A C 1
ATOM 2405 O O . CYS A 1 302 ? 1.205 -17.655 -15.630 1.00 83.62 302 CYS A O 1
ATOM 2407 N N . GLU A 1 303 ? 0.196 -16.797 -17.428 1.00 85.25 303 GLU A N 1
ATOM 2408 C CA . GLU A 1 303 ? 1.445 -16.555 -18.152 1.00 85.25 303 GLU A CA 1
ATOM 2409 C C . GLU A 1 303 ? 2.123 -15.292 -17.600 1.00 85.25 303 GLU A C 1
ATOM 2411 O O . GLU A 1 303 ? 1.648 -14.172 -17.804 1.00 85.25 303 GLU A O 1
ATOM 2416 N N . LEU A 1 304 ? 3.257 -15.454 -16.910 1.00 85.44 304 LEU A N 1
ATOM 2417 C CA . LEU A 1 304 ? 4.036 -14.359 -16.310 1.00 85.44 304 LEU A CA 1
ATOM 2418 C C . LEU A 1 304 ? 4.947 -13.676 -17.352 1.00 85.44 304 LEU A C 1
ATOM 2420 O O . LEU A 1 304 ? 6.149 -13.483 -17.160 1.00 85.44 304 LEU A O 1
ATOM 2424 N N . GLY A 1 305 ? 4.355 -13.322 -18.495 1.00 68.62 305 GLY A N 1
ATOM 2425 C CA . GLY A 1 305 ? 5.017 -12.804 -19.690 1.00 68.62 305 GLY A CA 1
ATOM 2426 C C . GLY A 1 305 ? 5.699 -13.895 -20.529 1.00 68.62 305 GLY A C 1
ATOM 2427 O O . GLY A 1 305 ? 6.217 -14.880 -20.010 1.00 68.62 305 GLY A O 1
ATOM 2428 N N . LYS A 1 306 ? 5.768 -13.680 -21.842 1.00 57.62 306 LYS A N 1
ATOM 2429 C CA . LYS A 1 306 ? 6.707 -14.350 -22.755 1.00 57.62 306 LYS A CA 1
ATOM 2430 C C . LYS A 1 306 ? 7.689 -13.280 -23.216 1.00 57.62 306 LYS A C 1
ATOM 2432 O O . LYS A 1 306 ? 7.262 -12.175 -23.545 1.00 57.62 306 LYS A O 1
ATOM 2437 N N . ALA A 1 307 ? 8.993 -13.555 -23.211 1.00 45.47 307 ALA A N 1
ATOM 2438 C CA . ALA A 1 307 ? 9.891 -12.701 -23.982 1.00 45.47 307 ALA A CA 1
ATOM 2439 C C . ALA A 1 307 ? 9.480 -12.877 -25.450 1.00 45.47 307 ALA A C 1
ATOM 2441 O O . ALA A 1 307 ? 9.592 -13.977 -25.983 1.00 45.47 307 ALA A O 1
ATOM 2442 N N . ARG A 1 308 ? 8.941 -11.840 -26.102 1.00 43.34 308 ARG A N 1
ATOM 2443 C CA . ARG A 1 308 ? 8.894 -11.856 -27.566 1.00 43.34 308 ARG A CA 1
ATOM 2444 C C . ARG A 1 308 ? 10.353 -11.817 -28.004 1.00 43.34 308 ARG A C 1
ATOM 2446 O O . ARG A 1 308 ? 11.021 -10.818 -27.754 1.00 43.34 308 ARG A O 1
ATOM 2453 N N . HIS A 1 309 ? 10.863 -12.919 -28.547 1.00 34.69 309 HIS A N 1
ATOM 2454 C CA . HIS A 1 309 ? 12.208 -12.946 -29.108 1.00 34.69 309 HIS A CA 1
ATOM 2455 C C . HIS A 1 309 ? 12.319 -11.816 -30.146 1.00 34.69 309 HIS A C 1
ATOM 2457 O O . HIS A 1 309 ? 11.498 -11.775 -31.065 1.00 34.69 309 HIS A O 1
ATOM 2463 N N . PRO A 1 310 ? 13.284 -10.889 -30.032 1.00 39.00 310 PRO A N 1
ATOM 2464 C CA . PRO A 1 310 ? 13.717 -10.152 -31.207 1.00 39.00 310 PRO A CA 1
ATOM 2465 C C . PRO A 1 310 ? 14.335 -11.157 -32.199 1.00 39.00 310 PRO A C 1
ATOM 2467 O O . PRO A 1 310 ? 14.916 -12.152 -31.750 1.00 39.00 310 PRO A O 1
ATOM 2470 N N . PRO A 1 311 ? 14.210 -10.956 -33.526 1.00 33.25 311 PRO A N 1
ATOM 2471 C CA . PRO A 1 311 ? 14.891 -11.809 -34.493 1.00 33.25 311 PRO A CA 1
ATOM 2472 C C . PRO A 1 311 ? 16.393 -11.808 -34.182 1.00 33.25 311 PRO A C 1
ATOM 2474 O O . PRO A 1 311 ? 16.998 -10.750 -34.004 1.00 33.25 311 PRO A O 1
ATOM 2477 N N . LEU A 1 312 ? 16.959 -13.006 -34.038 1.00 34.88 312 LEU A N 1
ATOM 2478 C CA . LEU A 1 312 ? 18.366 -13.221 -33.709 1.00 34.88 312 LEU A CA 1
ATOM 2479 C C . LEU A 1 312 ? 19.260 -12.540 -34.761 1.00 34.88 312 LEU A C 1
ATOM 2481 O O . LEU A 1 312 ? 19.139 -12.873 -35.941 1.00 34.88 312 LEU A O 1
ATOM 2485 N N . PRO A 1 313 ? 20.197 -11.656 -34.380 1.00 37.41 313 PRO A N 1
ATOM 2486 C CA . PRO A 1 313 ? 21.367 -11.417 -35.204 1.00 37.41 313 PRO A CA 1
ATOM 2487 C C . PRO A 1 313 ? 22.296 -12.638 -35.124 1.00 37.41 313 PRO A C 1
ATOM 2489 O O . PRO A 1 313 ? 22.405 -13.295 -34.086 1.00 37.41 313 PRO A O 1
ATOM 2492 N N . ALA A 1 314 ? 22.918 -12.962 -36.257 1.00 32.91 314 ALA A N 1
ATOM 2493 C CA . ALA A 1 314 ? 23.736 -14.150 -36.462 1.00 32.91 314 ALA A CA 1
ATOM 2494 C C . ALA A 1 314 ? 24.835 -14.330 -35.397 1.00 32.91 314 ALA A C 1
ATOM 2496 O O . ALA A 1 314 ? 25.485 -13.373 -34.973 1.00 32.91 314 ALA A O 1
ATOM 2497 N N . ARG A 1 315 ? 25.032 -15.595 -35.000 1.00 30.45 315 ARG A N 1
ATOM 2498 C CA . ARG A 1 315 ? 26.067 -16.077 -34.075 1.00 30.45 315 ARG A CA 1
ATOM 2499 C C . ARG A 1 315 ? 27.455 -15.528 -34.428 1.00 30.45 315 ARG A C 1
ATOM 2501 O O . ARG A 1 315 ? 27.904 -15.668 -35.562 1.00 30.45 315 ARG A O 1
ATOM 2508 N N . ARG A 1 316 ? 28.182 -15.073 -33.407 1.00 29.02 316 ARG A N 1
ATOM 2509 C CA . ARG A 1 316 ? 29.623 -15.319 -33.297 1.00 29.02 316 ARG A CA 1
ATOM 2510 C C . ARG A 1 316 ? 29.871 -16.110 -32.020 1.00 29.02 316 ARG A C 1
ATOM 2512 O O . ARG A 1 316 ? 29.352 -15.767 -30.962 1.00 29.02 316 ARG A O 1
ATOM 2519 N N . GLU A 1 317 ? 30.559 -17.227 -32.202 1.00 28.61 317 GLU A N 1
ATOM 2520 C CA . GLU A 1 317 ? 31.040 -18.1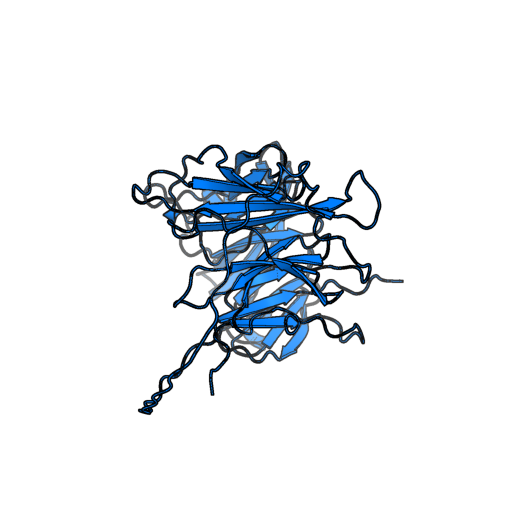29 -31.164 1.00 28.61 317 GLU A CA 1
ATOM 2521 C C . GLU A 1 317 ? 32.128 -17.442 -30.344 1.00 28.61 317 GLU A C 1
ATOM 2523 O O . GLU A 1 317 ? 32.964 -16.762 -30.925 1.00 28.61 317 GLU A O 1
ATOM 2528 N N . GLU A 1 318 ? 32.143 -17.671 -29.030 1.00 28.86 318 GLU A N 1
ATOM 2529 C CA . GLU A 1 318 ? 33.389 -17.777 -28.265 1.00 28.86 318 GLU A CA 1
ATOM 2530 C C . GLU A 1 318 ? 33.138 -18.513 -26.932 1.00 28.86 318 GLU A C 1
ATOM 2532 O O . GLU A 1 318 ? 32.429 -18.057 -26.039 1.00 28.86 318 GLU A O 1
ATOM 2537 N N . THR A 1 319 ? 33.650 -19.745 -26.933 1.00 29.06 319 THR A N 1
ATOM 2538 C CA . THR A 1 319 ? 34.189 -20.619 -25.875 1.00 29.06 319 THR A CA 1
ATOM 2539 C C . THR A 1 319 ? 33.814 -20.439 -24.397 1.00 29.06 319 THR A C 1
ATOM 2541 O O . THR A 1 319 ? 34.052 -19.413 -23.766 1.00 29.06 319 THR A O 1
ATOM 2544 N N . ALA A 1 320 ? 33.368 -21.563 -23.829 1.00 27.23 320 ALA A N 1
ATOM 2545 C CA . ALA A 1 320 ? 33.221 -21.852 -22.409 1.00 27.23 320 ALA A CA 1
ATOM 2546 C C . ALA A 1 320 ? 34.545 -22.283 -21.749 1.00 27.23 320 ALA A C 1
ATOM 2548 O O . ALA A 1 320 ? 35.328 -23.005 -22.365 1.00 27.23 320 ALA A O 1
ATOM 2549 N N . THR A 1 321 ? 34.696 -21.983 -20.455 1.00 26.69 321 THR A N 1
ATOM 2550 C CA . THR A 1 321 ? 35.569 -22.745 -19.547 1.00 26.69 321 THR A CA 1
ATOM 2551 C C . THR A 1 321 ? 34.875 -22.907 -18.194 1.00 26.69 321 THR A C 1
ATOM 2553 O O . THR A 1 321 ? 34.301 -21.955 -17.663 1.00 26.69 321 THR A O 1
ATOM 2556 N N . ALA A 1 322 ? 34.882 -24.133 -17.673 1.00 27.64 322 ALA A N 1
ATOM 2557 C CA . ALA A 1 322 ? 34.187 -24.565 -16.467 1.00 27.64 322 ALA A CA 1
ATOM 2558 C C . ALA A 1 322 ? 35.115 -24.645 -15.235 1.00 27.64 322 ALA A C 1
ATOM 2560 O O . ALA A 1 322 ? 36.286 -24.975 -15.366 1.00 27.64 322 ALA A O 1
ATOM 2561 N N . CYS A 1 323 ? 34.520 -24.339 -14.074 1.00 23.03 323 CYS A N 1
ATOM 2562 C CA . CYS A 1 323 ? 34.635 -24.924 -12.722 1.00 23.03 323 CYS A CA 1
ATOM 2563 C C . CYS A 1 323 ? 35.919 -25.630 -12.234 1.00 23.03 323 CYS A C 1
ATOM 2565 O O . CYS A 1 323 ? 36.301 -26.651 -12.794 1.00 23.03 323 CYS A O 1
ATOM 2567 N N . SER A 1 324 ? 36.374 -25.242 -11.031 1.00 26.45 324 SER A N 1
ATOM 2568 C CA . SER A 1 324 ? 36.628 -26.172 -9.907 1.00 26.45 324 SER A CA 1
ATOM 2569 C C . SER A 1 324 ? 36.827 -25.437 -8.565 1.00 26.45 324 SER A C 1
ATOM 2571 O O . SER A 1 324 ? 37.241 -24.279 -8.539 1.00 26.45 324 SER A O 1
ATOM 2573 N N . ASP A 1 325 ? 36.447 -26.137 -7.494 1.00 25.77 325 ASP A N 1
ATOM 2574 C CA . ASP A 1 325 ? 36.239 -25.742 -6.092 1.00 25.77 325 ASP A CA 1
ATOM 2575 C C . ASP A 1 325 ? 37.497 -25.380 -5.280 1.00 25.77 325 ASP A C 1
ATOM 2577 O O . ASP A 1 325 ? 38.593 -25.799 -5.631 1.00 25.77 325 ASP A O 1
ATOM 2581 N N . GLU A 1 326 ? 37.302 -24.728 -4.120 1.00 26.05 326 GLU A N 1
ATOM 2582 C CA . GLU A 1 326 ? 37.869 -25.203 -2.841 1.00 26.05 326 GLU A CA 1
ATOM 2583 C C . GLU A 1 326 ? 37.154 -24.609 -1.601 1.00 26.05 326 GLU A C 1
ATOM 2585 O O . GLU A 1 326 ? 36.824 -23.423 -1.527 1.00 26.05 326 GLU A O 1
ATOM 2590 N N . LEU A 1 327 ? 36.884 -25.494 -0.635 1.00 26.64 327 LEU A N 1
ATOM 2591 C CA . LEU A 1 327 ? 36.288 -25.271 0.686 1.00 26.64 327 LEU A CA 1
ATOM 2592 C C . LEU A 1 327 ? 37.350 -24.832 1.700 1.00 26.64 327 LEU A C 1
ATOM 2594 O O . LEU A 1 327 ? 38.419 -25.429 1.747 1.00 26.64 327 LEU A O 1
ATOM 2598 N N . GLN A 1 328 ? 36.982 -23.959 2.644 1.00 26.48 328 GLN A N 1
ATOM 2599 C CA . GLN A 1 328 ? 37.478 -24.064 4.021 1.00 26.48 328 GLN A CA 1
ATOM 2600 C C . GLN A 1 328 ? 36.523 -23.415 5.028 1.00 26.48 328 GLN A C 1
ATOM 2602 O O . GLN A 1 328 ? 35.953 -22.348 4.802 1.00 26.48 328 GLN A O 1
ATOM 2607 N N . SER A 1 329 ? 36.318 -24.139 6.128 1.00 25.77 329 SER A N 1
ATOM 2608 C CA . SER A 1 329 ? 35.402 -23.843 7.226 1.00 25.77 329 SER A CA 1
ATOM 2609 C C . SER A 1 329 ? 36.167 -23.278 8.421 1.00 25.77 329 SER A C 1
ATOM 2611 O O . SER A 1 329 ? 37.249 -23.781 8.717 1.00 25.77 329 SER A O 1
ATOM 2613 N N . SER A 1 330 ? 35.545 -22.393 9.197 1.00 26.14 330 SER A N 1
ATOM 2614 C CA . SER A 1 330 ? 35.723 -22.375 10.654 1.00 26.14 330 SER A CA 1
ATOM 2615 C C . SER A 1 330 ? 34.496 -21.763 11.333 1.00 26.14 330 SER A C 1
ATOM 2617 O O . SER A 1 330 ? 33.969 -20.739 10.895 1.00 26.14 330 SER A O 1
ATOM 2619 N N . HIS A 1 331 ? 34.021 -22.462 12.364 1.00 26.78 331 HIS A N 1
ATOM 2620 C CA . HIS A 1 331 ? 32.996 -22.042 13.319 1.00 26.78 331 HIS A CA 1
ATOM 2621 C C . HIS A 1 331 ? 33.480 -20.857 14.161 1.00 26.78 331 HIS A C 1
ATOM 2623 O O . HIS A 1 331 ? 34.661 -20.789 14.476 1.00 26.78 331 HIS A O 1
ATOM 2629 N N . ASP A 1 332 ? 32.545 -19.998 14.568 1.00 27.20 332 ASP A N 1
ATOM 2630 C CA . ASP A 1 332 ? 32.413 -19.611 15.975 1.00 27.20 332 ASP A CA 1
ATOM 2631 C C . ASP A 1 332 ? 30.983 -19.114 16.239 1.00 27.20 332 ASP A C 1
ATOM 2633 O O . ASP A 1 332 ? 30.448 -18.255 15.530 1.00 27.20 332 ASP A O 1
ATOM 2637 N N . ASP A 1 333 ? 30.360 -19.742 17.236 1.00 28.34 333 ASP A N 1
ATOM 2638 C CA . ASP A 1 333 ? 29.024 -19.475 17.759 1.00 28.34 333 ASP A CA 1
ATOM 2639 C C . ASP A 1 333 ? 29.058 -18.292 18.734 1.00 28.34 333 ASP A C 1
ATOM 2641 O O . ASP A 1 333 ? 29.879 -18.237 19.647 1.00 28.34 333 ASP A O 1
ATOM 2645 N N . ALA A 1 334 ? 28.100 -17.379 18.591 1.00 27.25 334 ALA A N 1
ATOM 2646 C CA . ALA A 1 334 ? 27.650 -16.524 19.681 1.00 27.25 334 ALA A CA 1
ATOM 2647 C C . ALA A 1 334 ? 26.193 -16.122 19.437 1.00 27.25 334 ALA A C 1
ATOM 2649 O O . ALA A 1 334 ? 25.863 -15.460 18.446 1.00 27.25 334 ALA A O 1
ATOM 2650 N N . ASP A 1 335 ? 25.331 -16.546 20.360 1.00 32.44 335 ASP A N 1
ATOM 2651 C CA . ASP A 1 335 ? 23.906 -16.251 20.443 1.00 32.44 335 ASP A CA 1
ATOM 2652 C C . ASP A 1 335 ? 23.586 -14.776 20.163 1.00 32.44 335 ASP A C 1
ATOM 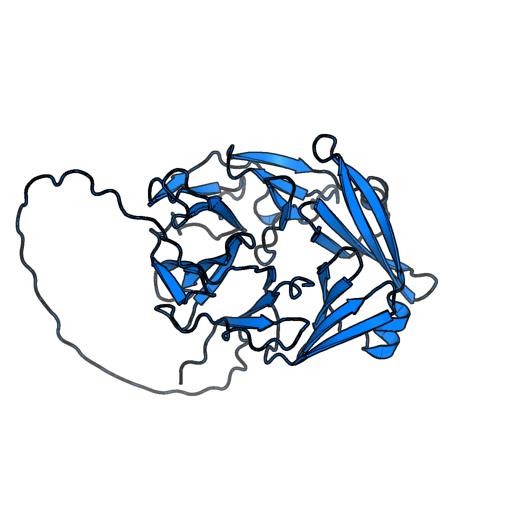2654 O O . ASP A 1 335 ? 23.885 -13.867 20.940 1.00 32.44 335 ASP A O 1
ATOM 2658 N N . LYS A 1 336 ? 22.890 -14.542 19.050 1.00 28.38 336 LYS A N 1
ATOM 2659 C CA . LYS A 1 336 ? 22.075 -13.347 18.845 1.00 28.38 336 LYS A CA 1
ATOM 2660 C C . LYS A 1 336 ? 20.661 -13.803 18.537 1.00 28.38 336 LYS A C 1
ATOM 2662 O O . LYS A 1 336 ? 20.417 -14.524 17.569 1.00 28.38 336 LYS A O 1
ATOM 2667 N N . LEU A 1 337 ? 19.724 -13.344 19.356 1.00 27.31 337 LEU A N 1
ATOM 2668 C CA . LEU A 1 337 ? 18.289 -13.405 19.114 1.00 27.31 337 LEU A CA 1
ATOM 2669 C C . LEU A 1 337 ? 17.981 -12.580 17.842 1.00 27.31 337 LEU A C 1
ATOM 2671 O O . LEU A 1 337 ? 17.724 -11.379 17.896 1.00 27.31 337 LEU A O 1
ATOM 2675 N N . ILE A 1 338 ? 18.131 -13.190 16.663 1.00 31.72 338 ILE A N 1
ATOM 2676 C CA . ILE A 1 338 ? 17.931 -12.523 15.370 1.00 31.72 338 ILE A CA 1
ATOM 2677 C C . ILE A 1 338 ? 16.429 -12.481 15.075 1.00 31.72 338 ILE A C 1
ATOM 2679 O O . ILE A 1 338 ? 15.802 -13.517 14.863 1.00 31.72 338 ILE A O 1
ATOM 2683 N N . ARG A 1 339 ? 15.873 -11.264 15.045 1.00 32.94 339 ARG A N 1
ATOM 2684 C CA . ARG A 1 339 ? 14.493 -10.961 14.639 1.00 32.94 339 ARG A CA 1
ATOM 2685 C C . ARG A 1 339 ? 14.242 -11.449 13.203 1.00 32.94 339 ARG A C 1
ATOM 2687 O O . ARG A 1 339 ? 14.932 -11.023 12.277 1.00 32.94 339 ARG A O 1
ATOM 2694 N N . THR A 1 340 ? 13.270 -12.335 13.016 1.00 35.38 340 THR A N 1
ATOM 2695 C CA . THR A 1 340 ? 12.739 -12.737 11.707 1.00 35.38 340 THR A CA 1
ATOM 2696 C C . THR A 1 340 ? 11.831 -11.640 11.154 1.00 35.38 340 THR A C 1
ATOM 2698 O O . THR A 1 340 ? 10.901 -11.203 11.826 1.00 35.38 340 THR A O 1
ATOM 2701 N N . ASN A 1 341 ? 12.084 -11.198 9.923 1.00 42.84 341 ASN A N 1
ATOM 2702 C CA . ASN A 1 341 ? 11.270 -10.194 9.239 1.00 42.84 341 ASN A CA 1
ATOM 2703 C C . ASN A 1 341 ? 10.064 -10.881 8.574 1.00 42.84 341 ASN A C 1
ATOM 2705 O O . ASN A 1 341 ? 10.254 -11.676 7.651 1.00 42.84 341 ASN A O 1
ATOM 2709 N N . SER A 1 342 ? 8.838 -10.596 9.018 1.00 51.91 342 SER A N 1
ATOM 2710 C CA . SER A 1 342 ? 7.648 -11.349 8.585 1.00 51.91 342 SER A CA 1
ATOM 2711 C C . SER A 1 342 ? 6.687 -10.494 7.758 1.00 51.91 342 SER A C 1
ATOM 2713 O O . SER A 1 342 ? 6.444 -9.332 8.080 1.00 51.91 342 SER A O 1
ATOM 2715 N N . SER A 1 343 ? 6.162 -11.054 6.668 1.00 53.16 343 SER A N 1
ATOM 2716 C CA . SER A 1 343 ? 5.051 -10.480 5.901 1.00 53.16 343 SER A CA 1
ATOM 2717 C C . SER A 1 343 ? 3.812 -11.336 6.100 1.00 53.16 343 SER A C 1
ATOM 2719 O O . SER A 1 343 ? 3.883 -12.553 5.975 1.00 53.16 343 SER A O 1
ATOM 2721 N N . LEU A 1 344 ? 2.682 -10.708 6.370 1.00 60.78 344 LEU A N 1
ATOM 2722 C CA . LEU A 1 344 ? 1.416 -11.401 6.464 1.00 60.78 344 LEU A CA 1
ATOM 2723 C C . LEU A 1 344 ? 0.599 -11.156 5.208 1.00 60.78 344 LEU A C 1
ATOM 2725 O O . LEU A 1 344 ? 0.565 -10.043 4.678 1.00 60.78 344 LEU A O 1
ATOM 2729 N N . ILE A 1 345 ? -0.054 -12.204 4.733 1.00 63.25 345 ILE A N 1
ATOM 2730 C CA . ILE A 1 345 ? -0.895 -12.138 3.555 1.00 63.25 345 ILE A CA 1
ATOM 2731 C C . ILE A 1 345 ? -2.319 -12.521 3.956 1.00 63.25 345 ILE A C 1
ATOM 2733 O O . ILE A 1 345 ? -2.581 -13.671 4.305 1.00 63.25 345 ILE A O 1
ATOM 2737 N N . ILE A 1 346 ? -3.228 -11.546 3.918 1.00 59.53 346 ILE A N 1
ATOM 2738 C CA . ILE A 1 346 ? -4.641 -11.722 4.262 1.00 59.53 346 ILE A CA 1
ATOM 2739 C C . ILE A 1 346 ? -5.380 -12.264 3.039 1.00 59.53 346 ILE A C 1
ATOM 2741 O O . ILE A 1 346 ? -5.412 -11.610 1.993 1.00 59.53 346 ILE A O 1
ATOM 2745 N N . LEU A 1 347 ? -5.994 -13.436 3.186 1.00 54.00 347 LEU A N 1
ATOM 2746 C CA . LEU A 1 347 ? -6.879 -14.042 2.194 1.00 54.00 347 LEU A CA 1
ATOM 2747 C C . LEU A 1 347 ? -8.319 -13.502 2.331 1.00 54.00 347 LEU A C 1
ATOM 2749 O O . LEU A 1 347 ? -8.745 -13.219 3.452 1.00 54.00 347 LEU A O 1
ATOM 2753 N N . PRO A 1 348 ? -9.082 -13.370 1.228 1.00 41.72 348 PRO A N 1
ATOM 2754 C CA . PRO A 1 348 ? -10.459 -12.871 1.238 1.00 41.72 348 PRO A CA 1
ATOM 2755 C C . PRO A 1 348 ? -11.429 -13.828 1.956 1.00 41.72 348 PRO A C 1
ATOM 2757 O O . PRO A 1 348 ? -11.089 -14.996 2.190 1.00 41.72 348 PRO A O 1
ATOM 2760 N N . PRO A 1 349 ? -12.666 -13.376 2.242 1.00 35.34 349 PRO A N 1
ATOM 2761 C CA . PRO A 1 349 ? -13.722 -14.262 2.720 1.00 35.34 349 PRO A CA 1
ATOM 2762 C C . PRO A 1 349 ? -14.099 -15.280 1.632 1.00 35.34 349 PRO A C 1
ATOM 2764 O O . PRO A 1 349 ? -13.973 -14.981 0.440 1.00 35.34 349 PRO A O 1
ATOM 2767 N N . PRO A 1 350 ? -14.588 -16.480 1.994 1.00 33.59 350 PRO A N 1
ATOM 2768 C CA . PRO A 1 350 ? -15.210 -17.368 1.030 1.00 33.59 350 PRO A CA 1
ATOM 2769 C C . PRO A 1 350 ? -16.405 -16.642 0.409 1.00 33.59 350 PRO A C 1
ATOM 2771 O O . PRO A 1 350 ? -17.215 -16.044 1.118 1.00 33.59 350 PRO A O 1
ATOM 2774 N N . LEU A 1 351 ? -16.514 -16.695 -0.919 1.00 34.19 351 LEU A N 1
ATOM 2775 C CA . LEU A 1 351 ? -17.702 -16.223 -1.623 1.00 34.19 351 LEU A CA 1
ATOM 2776 C C . LEU A 1 351 ? -18.923 -16.938 -1.026 1.00 34.19 351 LEU A C 1
ATOM 2778 O O . LEU A 1 351 ? -18.973 -18.172 -1.029 1.00 34.19 351 LEU A O 1
ATOM 2782 N N . ALA A 1 352 ? -19.879 -16.173 -0.492 1.00 32.50 352 ALA A N 1
ATOM 2783 C CA . ALA A 1 352 ? -21.190 -16.708 -0.149 1.00 32.50 352 ALA A CA 1
ATOM 2784 C C . ALA A 1 352 ? -21.777 -17.335 -1.424 1.00 32.50 352 ALA A C 1
ATOM 2786 O O . ALA A 1 352 ? -21.849 -16.668 -2.457 1.00 32.50 352 ALA A O 1
ATOM 2787 N N . ARG A 1 353 ? -22.069 -18.638 -1.368 1.00 30.91 353 ARG A N 1
ATOM 2788 C CA . ARG A 1 353 ? -22.657 -19.389 -2.483 1.00 30.91 353 ARG A CA 1
ATOM 2789 C C . ARG A 1 353 ? -24.100 -18.992 -2.727 1.00 30.91 353 ARG A C 1
ATOM 2791 O O . ARG A 1 353 ? -24.811 -18.781 -1.719 1.00 30.91 353 ARG A O 1
#

Nearest PDB structures (foldseek):
  7y1x-assembly1_A  TM=5.059E-01  e=5.718E-05  Microbulbifer arenaceous
  3iun-assembly1_A  TM=4.860E-01  e=1.176E-04  Aeromonas caviae
  3iuj-assembly1_A  TM=5.019E-01  e=2.290E-04  Aeromonas caviae
  3ivm-assembly1_A  TM=4.000E-01  e=1.469E-04  Aeromonas caviae
  4nlm-assembly1_A  TM=4.755E-01  e=7.555E-03  Listeria monocytogenes EGD-e